Protein AF-A0AAV4XIZ6-F1 (afdb_monomer)

Foldseek 3Di:
DDDDDDDDDDDDDDDDDDDDDDDDDDDDDDDDDDDDDDDDDDDDDDDDDDDDPDPPPVVVVDDDDDPPPCPVVVVVLVVLVVVQVVCLVPPLPCNVVSLCVLLVQCPPPDVVSVLSSLVSLLVNCVSPVVCLLVCLVSLLVQCPDPDPSSVLSSLVSLLVNVLVLVVVQVPDPDQDPSNVVSVVSNVVSLVVLCVCCPPPDPSSVVSSVSSVVSVCLSPDDDDPPRDCVSDPDPPPVDDDDD

Mean predicted aligned error: 17.53 Å

InterPro domains:
  IPR011989 Armadillo-like helical [G3DSA:1.25.10.10] (71-239)
  IPR016024 Armadillo-type fold [SSF48371] (92-212)
  IPR021850 Symplekin/Pta1 [PTHR15245] (87-227)
  IPR032460 Symplekin/Pta1, N-terminal [PF11935] (148-226)

Secondary structure (DSSP, 8-state):
----------------------------------------------------S---GGGGG-----TTTSHHHHHHHHHHHHHHHHHHTT-HHHHHHHHHHHHGGGG-SSHHHHHHHHHHHHHHHHH-GGGHHHHHHHHHHHHT-S-HHHHHHHHHHHHHHHHHHHHHHHH-SS--HHHHHHHHHHHHHHHHHHHGGG-S-HHHHHHHHHHHHHHHHHTS---TT--GGGSTT--S------

Sequence (242 aa):
MSGRLSSWKDKDERYQPSTSRSRSSHEHHGTSHSTYQAKKKKKTKPAKEVIDCRRSTAAQFFVEEEMVHDTASADRVVRILKRGFFIQAKQPKLLDNFLDEVISFQHDKNSEVRTFVVNFIEEACMHDMKILPKVISNLKMLLDDKSIKVQKKVIQTTIKLYTHAIRWLSKASVVDEVMEATWGLMTHLKHSIFALIESDNEGIRAFVVKFMERVVVTQTYHDGYSQKRFIFGSDTSNIKHF

Organism: Caerostris extrusa (NCBI:txid172846)

Structure (mmCIF, N/CA/C/O backbone):
data_AF-A0AAV4XIZ6-F1
#
_entry.id   AF-A0AAV4XIZ6-F1
#
loop_
_atom_site.group_PDB
_atom_site.id
_atom_site.type_symbol
_atom_site.label_atom_id
_atom_site.label_alt_id
_atom_site.label_comp_id
_atom_site.label_asym_id
_atom_site.label_entity_id
_atom_site.label_seq_id
_atom_site.pdbx_PDB_ins_code
_atom_site.Cartn_x
_atom_site.Cartn_y
_atom_site.Cartn_z
_atom_site.occupancy
_atom_site.B_iso_or_equiv
_atom_site.auth_seq_id
_atom_site.auth_comp_id
_atom_site.auth_asym_id
_atom_site.auth_atom_id
_atom_site.pdbx_PDB_model_num
ATOM 1 N N . MET A 1 1 ? -49.039 -18.430 -31.211 1.00 41.38 1 MET A N 1
ATOM 2 C CA . MET A 1 1 ? -49.575 -19.042 -29.978 1.00 41.38 1 MET A CA 1
ATOM 3 C C . MET A 1 1 ? -49.665 -17.954 -28.925 1.00 41.38 1 MET A C 1
ATOM 5 O O . MET A 1 1 ? -48.690 -17.248 -28.709 1.00 41.38 1 MET A O 1
ATOM 9 N N . SER A 1 2 ? -50.875 -17.759 -28.407 1.00 36.47 2 SER A N 1
ATOM 10 C CA . SER A 1 2 ? -51.271 -16.755 -27.418 1.00 36.47 2 SER A CA 1
ATOM 11 C C . SER A 1 2 ? -50.608 -16.940 -26.056 1.00 36.47 2 SER A C 1
ATOM 13 O O . SER A 1 2 ? -50.376 -18.067 -25.632 1.00 36.47 2 SER A O 1
ATOM 15 N N . GLY A 1 3 ? -50.460 -15.830 -25.332 1.00 35.88 3 GLY A N 1
ATOM 16 C CA . GLY A 1 3 ? -50.248 -15.800 -23.885 1.00 35.88 3 GLY A CA 1
ATOM 17 C C . GLY A 1 3 ? -50.365 -14.372 -23.347 1.00 35.88 3 GLY A C 1
ATOM 18 O O . GLY A 1 3 ? -49.400 -13.622 -23.363 1.00 35.88 3 GLY A O 1
ATOM 19 N N . ARG A 1 4 ? -51.579 -13.993 -22.938 1.00 39.16 4 ARG A N 1
ATOM 20 C CA . ARG A 1 4 ? -52.011 -12.705 -22.355 1.00 39.16 4 ARG A CA 1
ATOM 21 C C . ARG A 1 4 ? -52.208 -12.905 -20.839 1.00 39.16 4 ARG A C 1
ATOM 23 O O . ARG A 1 4 ? -52.660 -13.988 -20.499 1.00 39.16 4 ARG A O 1
ATOM 30 N N . LEU A 1 5 ? -51.947 -11.895 -19.988 1.00 36.12 5 LEU A N 1
ATOM 31 C CA . LEU A 1 5 ? -52.683 -11.498 -18.747 1.00 36.12 5 LEU A CA 1
ATOM 32 C C . LEU A 1 5 ? -51.884 -10.375 -18.009 1.00 36.12 5 LEU A C 1
ATOM 34 O O . LEU A 1 5 ? -50.736 -10.599 -17.649 1.00 36.12 5 LEU A O 1
ATOM 38 N N . SER A 1 6 ? -52.302 -9.093 -18.041 1.00 36.19 6 SER A N 1
ATOM 39 C CA . SER A 1 6 ? -53.135 -8.319 -17.062 1.00 36.19 6 SER A CA 1
ATOM 40 C C . SER A 1 6 ? -52.439 -8.015 -15.712 1.00 36.19 6 SER A C 1
ATOM 42 O O . SER A 1 6 ? -52.097 -8.949 -15.004 1.00 36.19 6 SER A O 1
ATOM 44 N N . SER A 1 7 ? -52.086 -6.772 -15.339 1.00 32.41 7 SER A N 1
ATOM 45 C CA . SER A 1 7 ? -52.888 -5.567 -14.984 1.00 32.41 7 SER A CA 1
ATOM 46 C C . SER A 1 7 ? -53.649 -5.643 -13.648 1.00 32.41 7 SER A C 1
ATOM 48 O O . SER A 1 7 ? -54.662 -6.325 -13.595 1.00 32.41 7 SER A O 1
ATOM 50 N N . TRP A 1 8 ? -53.185 -4.866 -12.650 1.00 32.56 8 TRP A N 1
ATOM 51 C CA . TRP A 1 8 ? -53.889 -4.269 -11.485 1.00 32.56 8 TRP A CA 1
ATOM 52 C C . TRP A 1 8 ? -52.994 -3.086 -11.025 1.00 32.56 8 TRP A C 1
ATOM 54 O O . TRP A 1 8 ? -51.832 -3.330 -10.723 1.00 32.56 8 TRP A O 1
ATOM 64 N N . LYS A 1 9 ? -53.260 -1.787 -11.246 1.00 34.22 9 LYS A N 1
ATOM 65 C CA . LYS A 1 9 ? -54.264 -0.820 -10.740 1.00 34.22 9 LYS A CA 1
ATOM 66 C C . LYS A 1 9 ? -54.317 -0.593 -9.216 1.00 34.22 9 LYS A C 1
ATOM 68 O O . LYS A 1 9 ? -54.832 -1.432 -8.491 1.00 34.22 9 LYS A O 1
ATOM 73 N N . ASP A 1 10 ? -53.826 0.599 -8.848 1.00 36.31 10 ASP A N 1
ATOM 74 C CA . ASP A 1 10 ? -54.304 1.611 -7.887 1.00 36.31 10 ASP A CA 1
ATOM 75 C C . ASP A 1 10 ? -54.827 1.204 -6.504 1.00 36.31 10 ASP A C 1
ATOM 77 O O . ASP A 1 10 ? -55.802 0.462 -6.387 1.00 36.31 10 ASP A O 1
ATOM 81 N N . LYS A 1 11 ? -54.301 1.887 -5.472 1.00 36.97 11 LYS A N 1
ATOM 82 C CA . LYS A 1 11 ? -55.127 2.582 -4.468 1.00 36.97 11 LYS A CA 1
ATOM 83 C C . LYS A 1 11 ? -54.344 3.631 -3.665 1.00 36.97 11 LYS A C 1
ATOM 85 O O . LYS A 1 11 ? -53.307 3.344 -3.075 1.00 36.97 11 LYS A O 1
ATOM 90 N N . ASP A 1 12 ? -54.909 4.836 -3.683 1.00 34.19 12 ASP A N 1
ATOM 91 C CA . ASP A 1 12 ? -54.642 6.012 -2.855 1.00 34.19 12 ASP A CA 1
ATOM 92 C C . ASP A 1 12 ? -54.868 5.778 -1.352 1.00 34.19 12 ASP A C 1
ATOM 94 O O . ASP A 1 12 ? -55.797 5.063 -0.992 1.00 34.19 12 ASP A O 1
ATOM 98 N N . GLU A 1 13 ? -54.129 6.508 -0.505 1.00 37.53 13 GLU A N 1
ATOM 99 C CA . GLU A 1 13 ? -54.548 7.036 0.817 1.00 37.53 13 GLU A CA 1
ATOM 100 C C . GLU A 1 13 ? -53.410 7.947 1.339 1.00 37.53 13 GLU A C 1
ATOM 102 O O . GLU A 1 13 ? -52.355 7.481 1.747 1.00 37.53 13 GLU A O 1
ATOM 107 N N . ARG A 1 14 ? -53.388 9.261 1.076 1.00 31.95 14 ARG A N 1
ATOM 108 C CA . ARG A 1 14 ? -54.129 10.366 1.718 1.00 31.95 14 ARG A CA 1
ATOM 109 C C . ARG A 1 14 ? -54.060 10.355 3.259 1.00 31.95 14 ARG A C 1
ATOM 111 O O . ARG A 1 14 ? -54.911 9.771 3.914 1.00 31.95 14 ARG A O 1
ATOM 118 N N . TYR A 1 15 ? -53.107 11.103 3.832 1.00 30.38 15 TYR A N 1
ATOM 119 C CA . TYR A 1 15 ? -53.157 11.538 5.236 1.00 30.38 15 TYR A CA 1
ATOM 120 C C . TYR A 1 15 ? -52.691 12.999 5.397 1.00 30.38 15 TYR A C 1
ATOM 122 O O . TYR A 1 15 ? -51.507 13.311 5.316 1.00 30.38 15 TYR A O 1
ATOM 130 N N . GLN A 1 16 ? -53.660 13.890 5.613 1.00 42.19 16 GLN A N 1
ATOM 131 C CA . GLN A 1 16 ? -53.580 15.224 6.234 1.00 42.19 16 GLN A CA 1
ATOM 132 C C . GLN A 1 16 ? -54.943 15.423 6.918 1.00 42.19 16 GLN A C 1
ATOM 134 O O . GLN A 1 16 ? -55.963 15.112 6.295 1.00 42.19 16 GLN A O 1
ATOM 139 N N . PRO A 1 17 ? -54.991 15.856 8.190 1.00 42.06 17 PRO A N 1
ATOM 140 C CA . PRO A 1 17 ? -55.508 17.209 8.496 1.00 42.06 17 PRO A CA 1
ATOM 141 C C . PRO A 1 17 ? -54.731 17.889 9.660 1.00 42.06 17 PRO A C 1
ATOM 143 O O . PRO A 1 17 ? -54.341 17.226 10.612 1.00 42.06 17 PRO A O 1
ATOM 146 N N . SER A 1 18 ? -54.327 19.171 9.600 1.00 32.25 18 SER A N 1
ATOM 147 C CA . SER A 1 18 ? -55.097 20.429 9.788 1.00 32.25 18 SER A CA 1
ATOM 148 C C . SER A 1 18 ? -55.734 20.544 11.196 1.00 32.25 18 SER A C 1
ATOM 150 O O . SER A 1 18 ? -56.493 19.664 11.569 1.00 32.25 18 SER A O 1
ATOM 152 N N . THR A 1 19 ? -55.551 21.569 12.043 1.00 34.31 19 THR A N 1
ATOM 153 C CA . THR A 1 19 ? -55.864 22.996 11.827 1.00 34.31 19 THR A CA 1
ATOM 154 C C . THR A 1 19 ? -55.633 23.849 13.107 1.00 34.31 19 THR A C 1
ATOM 156 O O . THR A 1 19 ? -55.916 23.414 14.216 1.00 34.31 19 THR A O 1
ATOM 159 N N . SER A 1 20 ? -55.212 25.106 12.889 1.00 31.72 20 SER A N 1
ATOM 160 C CA . SER A 1 20 ? -55.730 26.400 13.418 1.00 31.72 20 SER A CA 1
ATOM 161 C C . SER A 1 20 ? -55.794 26.788 14.914 1.00 31.72 20 SER A C 1
ATOM 163 O O . SER A 1 20 ? -56.502 26.161 15.696 1.00 31.72 20 SER A O 1
ATOM 165 N N . ARG A 1 21 ? -55.260 27.991 15.220 1.00 31.05 21 ARG A N 1
ATOM 166 C CA . ARG A 1 21 ? -55.934 29.241 15.717 1.00 31.05 21 ARG A CA 1
ATOM 167 C C . ARG A 1 21 ? -54.856 30.165 16.331 1.00 31.05 21 ARG A C 1
ATOM 169 O O . ARG A 1 21 ? -54.145 29.716 17.212 1.00 31.05 21 ARG A O 1
ATOM 176 N N . SER A 1 22 ? -54.512 31.363 15.838 1.00 30.66 22 SER A N 1
ATOM 177 C CA . SER A 1 22 ? -55.237 32.627 15.555 1.00 30.66 22 SER A CA 1
ATOM 178 C C . SER A 1 22 ? -55.524 33.519 16.780 1.00 30.66 22 SER A C 1
ATOM 180 O O . SER A 1 22 ? -56.127 33.045 17.735 1.00 30.66 22 SER A O 1
ATOM 182 N N . ARG A 1 23 ? -55.254 34.833 16.591 1.00 31.55 23 ARG A N 1
ATOM 183 C CA . ARG A 1 23 ? -55.662 36.058 17.342 1.00 31.55 23 ARG A CA 1
ATOM 184 C C . ARG A 1 23 ? -54.802 36.468 18.549 1.00 31.55 23 ARG A C 1
ATOM 186 O O . ARG A 1 23 ? -54.360 35.609 19.287 1.00 31.55 23 ARG A O 1
ATOM 193 N N . SER A 1 24 ? -54.601 37.749 18.880 1.00 28.77 24 SER A N 1
ATOM 194 C CA . SER A 1 24 ? -54.903 39.065 18.276 1.00 28.77 24 SER A CA 1
ATOM 195 C C . SER A 1 24 ? -54.341 40.148 19.218 1.00 28.77 24 SER A C 1
ATOM 197 O O . SER A 1 24 ? -54.269 39.939 20.422 1.00 28.77 24 SER A O 1
ATOM 199 N N . SER A 1 25 ? -54.012 41.288 18.618 1.00 29.83 25 SER A N 1
ATOM 200 C CA . SER A 1 25 ? -53.637 42.633 19.077 1.00 29.83 25 SER A CA 1
ATOM 201 C C . SER A 1 25 ? -54.353 43.253 20.292 1.00 29.83 25 SER A C 1
ATOM 203 O O . SER A 1 25 ? -55.525 42.952 20.509 1.00 29.83 25 SER A O 1
ATOM 205 N N . HIS A 1 26 ? -53.663 44.201 20.959 1.00 30.98 26 HIS A N 1
ATOM 206 C CA . HIS A 1 26 ? -54.022 45.625 21.250 1.00 30.98 26 HIS A CA 1
ATOM 207 C C . HIS A 1 26 ? -53.316 46.122 22.541 1.00 30.98 26 HIS A C 1
ATOM 209 O O . HIS A 1 26 ? -53.341 45.416 23.541 1.00 30.98 26 HIS A O 1
ATOM 215 N N . GLU A 1 27 ? -52.435 47.143 22.467 1.00 29.92 27 GLU A N 1
ATOM 216 C CA . GLU A 1 27 ? -52.637 48.581 22.842 1.00 29.92 27 GLU A CA 1
ATOM 217 C C . GLU A 1 27 ? -52.736 48.819 24.376 1.00 29.92 27 GLU A C 1
ATOM 219 O O . GLU A 1 27 ? -53.230 47.961 25.084 1.00 29.92 27 GLU A O 1
ATOM 224 N N . HIS A 1 28 ? -52.299 49.899 25.043 1.00 31.12 28 HIS A N 1
ATOM 225 C CA . HIS A 1 28 ? -51.921 51.278 24.707 1.00 31.12 28 HIS A CA 1
ATOM 226 C C . HIS A 1 28 ? -51.150 51.918 25.908 1.00 31.12 28 HIS A C 1
ATOM 228 O O . HIS A 1 28 ? -51.368 51.537 27.051 1.00 31.12 28 HIS A O 1
ATOM 234 N N . HIS A 1 29 ? -50.299 52.912 25.605 1.00 28.55 29 HIS A N 1
ATOM 235 C CA . HIS A 1 29 ? -49.920 54.166 26.319 1.00 28.55 29 HIS A CA 1
ATOM 236 C C . HIS A 1 29 ? -49.764 54.310 27.859 1.00 28.55 29 HIS A C 1
ATOM 238 O O . HIS A 1 29 ? -50.646 53.950 28.626 1.00 28.55 29 HIS A O 1
ATOM 244 N N . GLY A 1 30 ? -48.741 55.095 28.275 1.00 27.70 30 GLY A N 1
ATOM 245 C CA . GLY A 1 30 ? -48.839 55.942 29.487 1.00 27.70 30 GLY A CA 1
ATOM 246 C C . GLY A 1 30 ? -47.564 56.282 30.292 1.00 27.70 30 GLY A C 1
ATOM 247 O O . GLY A 1 30 ? -47.406 55.794 31.397 1.00 27.70 30 GLY A O 1
ATOM 248 N N . THR A 1 31 ? -46.685 57.131 29.749 1.00 28.30 31 THR A N 1
ATOM 249 C CA . THR A 1 31 ? -46.056 58.334 30.369 1.00 28.30 31 THR A CA 1
ATOM 250 C C . THR A 1 31 ? -45.513 58.349 31.833 1.00 28.30 31 THR A C 1
ATOM 252 O O . THR A 1 31 ? -46.262 58.435 32.794 1.00 28.30 31 THR A O 1
ATOM 255 N N . SER A 1 32 ? -44.177 58.496 31.931 1.00 29.53 32 SER A N 1
ATOM 256 C CA . SER A 1 32 ? -43.372 59.483 32.708 1.00 29.53 32 SER A CA 1
ATOM 257 C C . SER A 1 32 ? -43.213 59.521 34.251 1.00 29.53 32 SER A C 1
ATOM 259 O O . SER A 1 32 ? -44.142 59.765 35.004 1.00 29.53 32 SER A O 1
ATOM 261 N N . HIS A 1 33 ? -41.914 59.547 34.619 1.00 28.52 33 HIS A N 1
ATOM 262 C CA . HIS A 1 33 ? -41.196 60.321 35.663 1.00 28.52 33 HIS A CA 1
ATOM 263 C C . HIS A 1 33 ? -41.480 60.122 37.172 1.00 28.52 33 HIS A C 1
ATOM 265 O O . HIS A 1 33 ? -42.451 60.638 37.703 1.00 28.52 33 HIS A O 1
ATOM 271 N N . SER A 1 34 ? -40.487 59.612 37.924 1.00 27.28 34 SER A N 1
ATOM 272 C CA . SER A 1 34 ? -39.532 60.436 38.710 1.00 27.28 34 SER A CA 1
ATOM 273 C C . SER A 1 34 ? -38.703 59.606 39.719 1.00 27.28 34 SER A C 1
ATOM 275 O O . SER A 1 34 ? -39.241 58.929 40.584 1.00 27.28 34 SER A O 1
ATOM 277 N N . THR A 1 35 ? -37.378 59.695 39.553 1.00 26.44 35 THR A N 1
ATOM 278 C CA . THR A 1 35 ? -36.273 59.834 40.534 1.00 26.44 35 THR A CA 1
ATOM 279 C C . THR A 1 35 ? -36.378 59.226 41.943 1.00 26.44 35 THR A C 1
ATOM 281 O O . THR A 1 35 ? -37.242 59.621 42.701 1.00 26.44 35 THR A O 1
ATOM 284 N N . TYR A 1 36 ? -35.390 58.402 42.337 1.00 27.59 36 TYR A N 1
ATOM 285 C CA . TYR A 1 36 ? -34.500 58.565 43.514 1.00 27.59 36 TYR A CA 1
ATOM 286 C C . TYR A 1 36 ? -33.357 57.521 43.471 1.00 27.59 36 TYR A C 1
ATOM 288 O O . TYR A 1 36 ? -33.385 56.558 42.711 1.00 27.59 36 TYR A O 1
ATOM 296 N N . GLN A 1 37 ? -32.279 57.808 44.197 1.00 29.34 37 GLN A N 1
ATOM 297 C CA . GLN A 1 37 ? -30.883 57.547 43.842 1.00 29.34 37 GLN A CA 1
ATOM 298 C C . GLN A 1 37 ? -30.225 56.259 44.392 1.00 29.34 37 GLN A C 1
ATOM 300 O O . GLN A 1 37 ? -30.542 55.784 45.474 1.00 29.34 37 GLN A O 1
ATOM 305 N N . ALA A 1 38 ? -29.152 55.872 43.681 1.00 30.00 38 ALA A N 1
ATOM 306 C CA . ALA A 1 38 ? -27.823 55.420 44.138 1.00 30.00 38 ALA A CA 1
ATOM 307 C C . ALA A 1 38 ? -27.642 54.096 44.918 1.00 30.00 38 ALA A C 1
ATOM 309 O O . ALA A 1 38 ? -28.013 53.965 46.079 1.00 30.00 38 ALA A O 1
ATOM 310 N N . LYS A 1 39 ? -26.811 53.200 44.347 1.00 28.77 39 LYS A N 1
ATOM 311 C CA . LYS A 1 39 ? -25.394 52.950 44.737 1.00 28.77 39 LYS A CA 1
ATOM 312 C C . LYS A 1 39 ? -24.896 51.594 44.177 1.00 28.77 39 LYS A C 1
ATOM 314 O O . LYS A 1 39 ? -25.391 50.560 44.602 1.00 28.77 39 LYS A O 1
ATOM 319 N N . LYS A 1 40 ? -23.826 51.584 43.358 1.00 30.30 40 LYS A N 1
ATOM 320 C CA . LYS A 1 40 ? -22.513 50.925 43.633 1.00 30.30 40 LYS A CA 1
ATOM 321 C C . LYS A 1 40 ? -21.689 50.572 42.375 1.00 30.30 40 LYS A C 1
ATOM 323 O O . LYS A 1 40 ? -22.078 49.756 41.556 1.00 30.30 40 LYS A O 1
ATOM 328 N N . LYS A 1 41 ? -20.448 51.074 42.439 1.00 33.47 41 LYS A N 1
ATOM 329 C CA . LYS A 1 41 ? -19.147 50.484 42.058 1.00 33.47 41 LYS A CA 1
ATOM 330 C C . LYS A 1 41 ? -18.660 50.547 40.595 1.00 33.47 41 LYS A C 1
ATOM 332 O O . LYS A 1 41 ? -19.215 49.984 39.663 1.00 33.47 41 LYS A O 1
ATOM 337 N N . LYS A 1 42 ? -17.519 51.244 40.503 1.00 30.27 42 LYS A N 1
ATOM 338 C CA . LYS A 1 42 ? -16.644 51.581 39.376 1.00 30.27 42 LYS A CA 1
ATOM 339 C C . LYS A 1 42 ? -16.129 50.342 38.624 1.00 30.27 42 LYS A C 1
ATOM 341 O O . LYS A 1 42 ? -15.624 49.419 39.256 1.00 30.27 42 LYS A O 1
ATOM 346 N N . LYS A 1 43 ? -16.164 50.391 37.287 1.00 32.59 43 LYS A N 1
ATOM 347 C CA . LYS A 1 43 ? -15.356 49.561 36.376 1.00 32.59 43 LYS A CA 1
ATOM 348 C C . LYS A 1 43 ? -14.227 50.418 35.801 1.00 32.59 43 LYS A C 1
ATOM 350 O O . LYS A 1 43 ? -14.493 51.395 35.106 1.00 32.59 43 LYS A O 1
ATOM 355 N N . THR A 1 44 ? -12.987 50.036 36.070 1.00 31.84 44 THR A N 1
ATOM 356 C CA . THR A 1 44 ? -11.777 50.535 35.402 1.00 31.84 44 THR A CA 1
A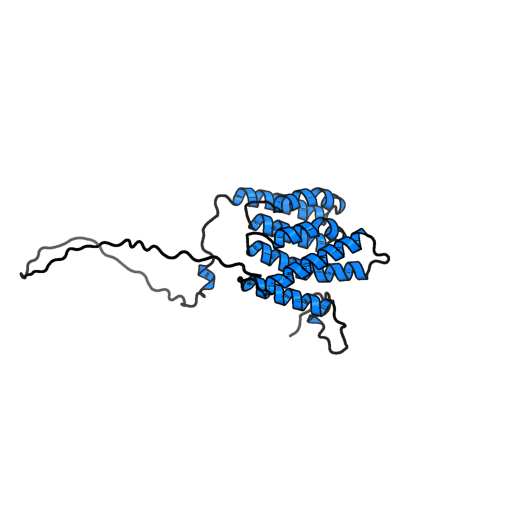TOM 357 C C . THR A 1 44 ? -11.353 49.513 34.343 1.00 31.84 44 THR A C 1
ATOM 359 O O . THR A 1 44 ? -11.308 48.318 34.625 1.00 31.84 44 THR A O 1
ATOM 362 N N . LYS A 1 45 ? -11.093 49.975 33.113 1.00 40.91 45 LYS A N 1
ATOM 363 C CA . LYS A 1 45 ? -10.531 49.180 32.002 1.00 40.91 45 LYS A CA 1
ATOM 364 C C . LYS A 1 45 ? -9.012 49.012 32.169 1.00 40.91 45 LYS A C 1
ATOM 366 O O . LYS A 1 45 ? -8.389 49.884 32.774 1.00 40.91 45 LYS A O 1
ATOM 371 N N . PRO A 1 46 ? -8.412 48.028 31.481 1.00 33.91 46 PRO A N 1
ATOM 372 C CA . PRO A 1 46 ? -7.210 48.325 30.710 1.00 33.91 46 PRO A CA 1
ATOM 373 C C . PRO A 1 46 ? -7.330 47.901 29.234 1.00 33.91 46 PRO A C 1
ATOM 375 O O . PRO A 1 46 ? -8.385 47.477 28.768 1.00 33.91 46 PRO A O 1
ATOM 378 N N . ALA A 1 47 ? -6.264 48.201 28.499 1.00 34.91 47 ALA A N 1
ATOM 379 C CA . ALA A 1 47 ? -6.198 48.600 27.101 1.00 34.91 47 ALA A CA 1
ATOM 380 C C . ALA A 1 47 ? -6.267 47.473 26.051 1.00 34.91 47 ALA A C 1
ATOM 382 O O . ALA A 1 47 ? -6.142 46.292 26.349 1.00 34.91 47 ALA A O 1
ATOM 383 N N . LYS A 1 48 ? -6.465 47.906 24.798 1.00 42.09 48 LYS A N 1
ATOM 384 C CA . LYS A 1 48 ? -6.455 47.109 23.566 1.00 42.09 48 LYS A CA 1
ATOM 385 C C . LYS A 1 48 ? -5.063 46.525 23.297 1.00 42.09 48 LYS A C 1
ATOM 387 O O . LYS A 1 48 ? -4.102 47.287 23.262 1.00 42.09 48 LYS A O 1
ATOM 392 N N . GLU A 1 49 ? -5.006 45.245 22.946 1.00 32.12 49 GLU A N 1
ATOM 393 C CA . GLU A 1 49 ? -3.961 44.695 22.082 1.00 32.12 49 GLU A CA 1
ATOM 394 C C . GLU A 1 49 ? -4.630 44.276 20.767 1.00 32.12 49 GLU A C 1
ATOM 396 O O . GLU A 1 49 ? -5.598 43.513 20.751 1.00 32.12 49 GLU A O 1
ATOM 401 N N . VAL A 1 50 ? -4.190 44.885 19.667 1.00 44.84 50 VAL A N 1
ATOM 402 C CA . VAL A 1 50 ? -4.625 44.557 18.309 1.00 44.84 50 VAL A CA 1
ATOM 403 C C . VAL A 1 50 ? -3.757 43.393 17.857 1.00 44.84 50 VAL A C 1
ATOM 405 O O . VAL A 1 50 ? -2.577 43.592 17.588 1.00 44.84 50 VAL A O 1
ATOM 408 N N . ILE A 1 51 ? -4.328 42.190 17.784 1.00 36.97 51 ILE A N 1
ATOM 409 C CA . ILE A 1 51 ? -3.697 41.057 17.104 1.00 36.97 51 ILE A CA 1
ATOM 410 C C . ILE A 1 51 ? -4.542 40.714 15.880 1.00 36.97 51 ILE A C 1
ATOM 412 O O . ILE A 1 51 ? -5.752 40.506 15.950 1.00 36.97 51 ILE A O 1
ATOM 416 N N . ASP A 1 52 ? -3.840 40.747 14.760 1.00 31.75 52 ASP A N 1
ATOM 417 C CA . ASP A 1 52 ? -4.272 40.694 13.376 1.00 31.75 52 ASP A CA 1
ATOM 418 C C . ASP A 1 52 ? -5.248 39.541 13.064 1.00 31.75 52 ASP A C 1
ATOM 420 O O . ASP A 1 52 ? -5.016 38.370 13.383 1.00 31.75 52 ASP A O 1
ATOM 424 N N . CYS A 1 53 ? -6.357 39.877 12.404 1.00 40.72 53 CYS A N 1
ATOM 425 C CA . CYS A 1 53 ? -7.357 38.929 11.928 1.00 40.72 53 CYS A CA 1
ATOM 426 C C . CYS A 1 53 ? -6.867 38.280 10.627 1.00 40.72 53 CYS A C 1
ATOM 428 O O . CYS A 1 53 ? -7.317 38.616 9.534 1.00 40.72 53 CYS A O 1
ATOM 430 N N . ARG A 1 54 ? -5.945 37.321 10.753 1.00 40.59 54 ARG A N 1
ATOM 431 C CA . ARG A 1 54 ? -5.641 36.314 9.720 1.00 40.59 54 ARG A CA 1
ATOM 432 C C . ARG A 1 54 ? -5.361 34.943 10.342 1.00 40.59 54 ARG A C 1
ATOM 434 O O . ARG A 1 54 ? -4.377 34.281 10.024 1.00 40.59 54 ARG A O 1
ATOM 441 N N . ARG A 1 55 ? -6.244 34.473 11.229 1.00 45.12 55 ARG A N 1
ATOM 442 C CA . ARG A 1 55 ? -6.312 33.037 11.546 1.00 45.12 55 ARG A CA 1
ATOM 443 C C . ARG A 1 55 ? -7.075 32.342 10.424 1.00 45.12 55 ARG A C 1
ATOM 445 O O . ARG A 1 55 ? -8.281 32.503 10.295 1.00 45.12 55 ARG A O 1
ATOM 452 N N . SER A 1 56 ? -6.341 31.614 9.587 1.00 43.59 56 SER A N 1
ATOM 453 C CA . SER A 1 56 ? -6.913 30.778 8.532 1.00 43.59 56 SER A CA 1
ATOM 454 C C . SER A 1 56 ? -7.832 29.710 9.135 1.00 43.59 56 SER A C 1
ATOM 456 O O . SER A 1 56 ? -7.495 29.090 10.144 1.00 43.59 56 SER A O 1
ATOM 458 N N . THR A 1 57 ? -8.954 29.463 8.464 1.00 48.03 57 THR A N 1
ATOM 459 C CA . THR A 1 57 ? -10.048 28.520 8.770 1.00 48.03 57 THR A CA 1
ATOM 460 C C . THR A 1 57 ? -9.603 27.090 9.140 1.00 48.03 57 THR A C 1
ATOM 462 O O . THR A 1 57 ? -10.365 26.332 9.728 1.00 48.03 57 THR A O 1
ATOM 465 N N . ALA A 1 58 ? -8.352 26.712 8.860 1.00 39.09 58 ALA A N 1
ATOM 466 C CA . ALA A 1 58 ? -7.773 25.410 9.195 1.00 39.09 58 ALA A CA 1
ATOM 467 C C . ALA A 1 58 ? -7.527 25.191 10.703 1.00 39.09 58 ALA A C 1
ATOM 469 O O . ALA A 1 58 ? -7.528 24.052 11.160 1.00 39.09 58 ALA A O 1
ATOM 470 N N . ALA A 1 59 ? -7.344 26.255 11.493 1.00 40.38 59 ALA A N 1
ATOM 471 C CA . ALA A 1 59 ? -7.096 26.127 12.935 1.00 40.38 59 ALA A CA 1
ATOM 472 C C . ALA A 1 59 ? -8.366 25.793 13.744 1.00 40.38 59 ALA A C 1
ATOM 474 O O . ALA A 1 59 ? -8.274 25.419 14.908 1.00 40.38 59 ALA A O 1
ATOM 475 N N . GLN A 1 60 ? -9.543 25.894 13.122 1.00 41.06 60 GLN A N 1
ATOM 476 C CA . GLN A 1 60 ? -10.834 25.555 13.728 1.00 41.06 60 GLN A CA 1
ATOM 477 C C . GLN A 1 60 ? -11.214 24.077 13.548 1.00 41.06 60 GLN A C 1
ATOM 479 O O . GLN A 1 60 ? -12.212 23.635 14.101 1.00 41.06 60 GLN A O 1
ATOM 484 N N . PHE A 1 61 ? -10.392 23.304 12.828 1.00 34.81 61 PHE A N 1
ATOM 485 C CA . PHE A 1 61 ? -10.532 21.850 12.685 1.00 34.81 61 PHE A CA 1
ATOM 486 C C . PHE A 1 61 ? -9.787 21.043 13.761 1.00 34.81 61 PHE A C 1
ATOM 488 O O . PHE A 1 61 ? -9.839 19.817 13.738 1.00 34.81 61 PHE A O 1
ATOM 495 N N . PHE A 1 62 ? -9.097 21.700 14.699 1.00 42.22 62 PHE A N 1
ATOM 496 C CA . PHE A 1 62 ? -8.285 21.031 15.721 1.00 42.22 62 PHE A CA 1
ATOM 497 C C . PHE A 1 62 ? -8.579 21.550 17.130 1.00 42.22 62 PHE A C 1
ATOM 499 O O . PHE A 1 62 ? -7.674 21.988 17.837 1.00 42.22 62 PHE A O 1
ATOM 506 N N . VAL A 1 63 ? -9.843 21.499 17.545 1.00 42.91 63 VAL A N 1
ATOM 507 C CA . VAL A 1 63 ? -10.209 21.705 18.950 1.00 42.91 63 VAL A CA 1
ATOM 508 C C . VAL A 1 63 ? -10.960 20.478 19.454 1.00 42.91 63 VAL A C 1
ATOM 510 O O . VAL A 1 63 ? -12.085 20.219 19.051 1.00 42.91 63 VAL A O 1
ATOM 513 N N . GLU A 1 64 ? -10.240 19.729 20.291 1.00 45.94 64 GLU A N 1
ATOM 514 C CA . GLU A 1 64 ? -10.707 19.119 21.541 1.00 45.94 64 GLU A CA 1
ATOM 515 C C . GLU A 1 64 ? -12.061 18.404 21.520 1.00 45.94 64 GLU A C 1
ATOM 517 O O . GLU A 1 64 ? -13.063 18.963 21.943 1.00 45.94 64 GLU A O 1
ATOM 522 N N . GLU A 1 65 ? -12.058 17.115 21.174 1.00 42.12 65 GLU A N 1
ATOM 523 C CA . GLU A 1 65 ? -13.042 16.153 21.689 1.00 42.12 65 GLU A CA 1
ATOM 524 C C . GLU A 1 65 ? -12.563 14.717 21.397 1.00 42.12 65 GLU A C 1
ATOM 526 O O . GLU A 1 65 ? -12.779 14.237 20.295 1.00 42.12 65 GLU A O 1
ATOM 531 N N . GLU A 1 66 ? -11.837 14.076 22.340 1.00 40.31 66 GLU A N 1
ATOM 532 C CA . GLU A 1 66 ? -11.773 12.592 22.547 1.00 40.31 66 GLU A CA 1
ATOM 533 C C . GLU A 1 66 ? -10.709 12.090 23.571 1.00 40.31 66 GLU A C 1
ATOM 535 O O . GLU A 1 66 ? -10.418 10.900 23.660 1.00 40.31 66 GLU A O 1
ATOM 540 N N . MET A 1 67 ? -10.109 12.932 24.423 1.00 41.97 67 MET A N 1
ATOM 541 C CA . MET A 1 67 ? -8.869 12.537 25.132 1.00 41.97 67 MET A CA 1
ATOM 542 C C . MET A 1 67 ? -8.975 11.617 26.372 1.00 41.97 67 MET A C 1
ATOM 544 O O . MET A 1 67 ? -7.962 11.416 27.038 1.00 41.97 67 MET A O 1
ATOM 548 N N . VAL A 1 68 ? -10.123 11.023 26.722 1.00 42.38 68 VAL A N 1
ATOM 549 C CA . VAL A 1 68 ? -10.229 10.291 28.014 1.00 42.38 68 VAL A CA 1
ATOM 550 C C . VAL A 1 68 ? -10.195 8.757 27.891 1.00 42.38 68 VAL A C 1
ATOM 552 O O . VAL A 1 68 ? -9.847 8.091 28.861 1.00 42.38 68 VAL A O 1
ATOM 555 N N . HIS A 1 69 ? -10.427 8.168 26.712 1.00 44.69 69 HIS A N 1
ATOM 556 C CA . HIS A 1 69 ? -10.325 6.704 26.520 1.00 44.69 69 HIS A CA 1
ATOM 557 C C . HIS A 1 69 ? -9.104 6.264 25.679 1.00 44.69 69 HIS A C 1
ATOM 559 O O . HIS A 1 69 ? -8.782 5.074 25.602 1.00 44.69 69 HIS A O 1
ATOM 565 N N . ASP A 1 70 ? -8.394 7.231 25.093 1.00 48.38 70 ASP A N 1
ATOM 566 C CA . ASP A 1 70 ? -7.273 7.024 24.171 1.00 48.38 70 ASP A CA 1
ATOM 567 C C . ASP A 1 70 ? -5.927 6.786 24.851 1.00 48.38 70 ASP A C 1
ATOM 569 O O . ASP A 1 70 ? -5.043 6.161 24.267 1.00 48.38 70 ASP A O 1
ATOM 573 N N . THR A 1 71 ? -5.768 7.216 26.100 1.00 48.31 71 THR A N 1
ATOM 574 C CA . THR A 1 71 ? -4.482 7.149 26.806 1.00 48.31 71 THR A CA 1
ATOM 575 C C . THR A 1 71 ? -4.020 5.710 27.029 1.00 48.31 71 THR A C 1
ATOM 577 O O . THR A 1 71 ? -2.860 5.407 26.791 1.00 48.31 71 THR A O 1
ATOM 580 N N . ALA A 1 72 ? -4.917 4.774 27.355 1.00 55.44 72 ALA A N 1
ATOM 581 C CA . ALA A 1 72 ? -4.548 3.376 27.601 1.00 55.44 72 ALA A CA 1
ATOM 582 C C . ALA A 1 72 ? -4.135 2.608 26.326 1.00 55.44 72 ALA A C 1
ATOM 584 O O . ALA A 1 72 ? -3.236 1.760 26.371 1.00 55.44 72 ALA A O 1
ATOM 585 N N . SER A 1 73 ? -4.775 2.900 25.185 1.00 58.56 73 SER A N 1
ATOM 586 C CA . SER A 1 73 ? -4.417 2.299 23.893 1.00 58.56 73 SER A CA 1
ATOM 587 C C . SER A 1 73 ? -3.159 2.950 23.320 1.00 58.56 73 SER A C 1
ATOM 589 O O . SER A 1 73 ? -2.227 2.250 22.922 1.00 58.56 73 SER A O 1
ATOM 591 N N . ALA A 1 74 ? -3.060 4.279 23.415 1.00 54.69 74 ALA A N 1
ATOM 592 C CA . ALA A 1 74 ? -1.855 5.025 23.083 1.00 54.69 74 ALA A CA 1
ATOM 593 C C . ALA A 1 74 ? -0.657 4.578 23.935 1.00 54.69 74 ALA A C 1
ATOM 595 O O . ALA A 1 74 ? 0.412 4.357 23.386 1.00 54.69 74 ALA A O 1
ATOM 596 N N . ASP A 1 75 ? -0.819 4.326 25.236 1.00 58.59 75 ASP A N 1
ATOM 597 C CA . ASP A 1 75 ? 0.251 3.839 26.119 1.00 58.59 75 ASP A CA 1
ATOM 598 C C . ASP A 1 75 ? 0.686 2.407 25.791 1.00 58.59 75 ASP A C 1
ATOM 600 O O . ASP A 1 75 ? 1.858 2.038 25.941 1.00 58.59 75 ASP A O 1
ATOM 604 N N . ARG A 1 76 ? -0.240 1.557 25.331 1.00 61.38 76 ARG A N 1
ATOM 605 C CA . ARG A 1 76 ? 0.098 0.225 24.814 1.00 61.38 76 ARG A CA 1
ATOM 606 C C . ARG A 1 76 ? 0.866 0.340 23.497 1.00 61.38 76 ARG A C 1
ATOM 608 O O . ARG A 1 76 ? 1.909 -0.297 23.362 1.00 61.38 76 ARG A O 1
ATOM 615 N N . VAL A 1 77 ? 0.422 1.210 22.592 1.00 60.50 77 VAL A N 1
ATOM 616 C CA . VAL A 1 77 ? 1.102 1.528 21.328 1.00 60.50 77 VAL A CA 1
ATOM 617 C C . VAL A 1 77 ? 2.481 2.142 21.572 1.00 60.50 77 VAL A C 1
ATOM 619 O O . VAL A 1 77 ? 3.440 1.709 20.952 1.00 60.50 77 VAL A O 1
ATOM 622 N N . VAL A 1 78 ? 2.640 3.060 22.528 1.00 60.62 78 VAL A N 1
ATOM 623 C CA . VAL A 1 78 ? 3.921 3.681 22.911 1.00 60.62 78 VAL A CA 1
ATOM 624 C C . VAL A 1 78 ? 4.880 2.655 23.515 1.00 60.62 78 VAL A C 1
ATOM 626 O O . VAL A 1 78 ? 6.079 2.688 23.231 1.00 60.62 78 VAL A O 1
ATOM 629 N N . ARG A 1 79 ? 4.384 1.707 24.320 1.00 61.50 79 ARG A N 1
ATOM 630 C CA . ARG A 1 79 ? 5.204 0.593 24.825 1.00 61.50 79 ARG A CA 1
ATOM 631 C C . ARG A 1 79 ? 5.654 -0.340 23.705 1.00 61.50 79 ARG A C 1
ATOM 633 O O . ARG A 1 79 ? 6.822 -0.722 23.679 1.00 61.50 79 ARG A O 1
ATOM 640 N N . ILE A 1 80 ? 4.763 -0.668 22.771 1.00 62.12 80 ILE A N 1
ATOM 641 C CA . ILE A 1 80 ? 5.090 -1.495 21.604 1.00 62.12 80 ILE A CA 1
ATOM 642 C C . ILE A 1 80 ? 6.053 -0.755 20.671 1.00 62.12 80 ILE A C 1
ATOM 644 O O . ILE A 1 80 ? 7.029 -1.348 20.242 1.00 62.12 80 ILE A O 1
ATOM 648 N N . LEU A 1 81 ? 5.866 0.546 20.441 1.00 59.12 81 LEU A N 1
ATOM 649 C CA . LEU A 1 81 ? 6.768 1.430 19.695 1.00 59.12 81 LEU A CA 1
ATOM 650 C C . LEU A 1 81 ? 8.173 1.445 20.291 1.00 59.12 81 LEU A C 1
ATOM 652 O O . LEU A 1 81 ? 9.149 1.203 19.585 1.00 59.12 81 LEU A O 1
ATOM 656 N N . LYS A 1 82 ? 8.283 1.681 21.605 1.00 58.41 82 LYS A N 1
ATOM 657 C CA . LYS A 1 82 ? 9.566 1.641 22.320 1.00 58.41 82 LYS A CA 1
ATOM 658 C C . LYS A 1 82 ? 10.232 0.272 22.203 1.00 58.41 82 LYS A C 1
ATOM 660 O O . LYS A 1 82 ? 11.451 0.208 22.099 1.00 58.41 82 LYS A O 1
ATOM 665 N N . ARG A 1 83 ? 9.453 -0.813 22.190 1.00 57.00 83 ARG A N 1
ATOM 666 C CA . ARG A 1 83 ? 9.965 -2.179 22.041 1.00 57.00 83 ARG A CA 1
ATOM 667 C C . ARG A 1 83 ? 10.395 -2.475 20.599 1.00 57.00 83 ARG A C 1
ATOM 669 O O . ARG A 1 83 ? 11.525 -2.897 20.394 1.00 57.00 83 ARG A O 1
ATOM 676 N N . GLY A 1 84 ? 9.544 -2.199 19.614 1.00 55.31 84 GLY A N 1
ATOM 677 C CA . GLY A 1 84 ? 9.776 -2.443 18.190 1.00 55.31 84 GLY A CA 1
ATOM 678 C C . GLY A 1 84 ? 10.942 -1.630 17.636 1.00 55.31 84 GLY A C 1
ATOM 679 O O . GLY A 1 84 ? 11.842 -2.204 17.031 1.00 55.31 84 GLY A O 1
ATOM 680 N N . PHE A 1 85 ? 11.006 -0.331 17.944 1.00 54.69 85 PHE A N 1
ATOM 681 C CA . PHE A 1 85 ? 12.123 0.532 17.545 1.00 54.69 85 PHE A CA 1
ATOM 682 C C . PHE A 1 85 ? 13.459 0.064 18.145 1.00 54.69 85 PHE A C 1
ATOM 684 O O . PHE A 1 85 ? 14.476 -0.012 17.458 1.00 54.69 85 PHE A O 1
ATOM 691 N N . PHE A 1 86 ? 13.465 -0.316 19.427 1.00 48.25 86 PHE A N 1
ATOM 692 C CA . PHE A 1 86 ? 14.672 -0.806 20.102 1.00 48.25 86 PHE A CA 1
ATOM 693 C C . PHE A 1 86 ? 15.142 -2.166 19.568 1.00 48.25 86 PHE A C 1
ATOM 695 O O . PHE A 1 86 ? 16.338 -2.451 19.551 1.00 48.25 86 PHE A O 1
ATOM 702 N N . ILE A 1 87 ? 14.208 -3.001 19.115 1.00 49.59 87 ILE A N 1
ATOM 703 C CA . ILE A 1 87 ? 14.478 -4.322 18.548 1.00 49.59 87 ILE A CA 1
ATOM 704 C C . ILE A 1 87 ? 14.976 -4.222 17.109 1.00 49.59 87 ILE A C 1
ATOM 706 O O . ILE A 1 87 ? 15.976 -4.857 16.782 1.00 49.59 87 ILE A O 1
ATOM 710 N N . GLN A 1 88 ? 14.356 -3.377 16.284 1.00 51.47 88 GLN A N 1
ATOM 711 C CA . GLN A 1 88 ? 14.797 -3.101 14.916 1.00 51.47 88 GLN A CA 1
ATOM 712 C C . GLN A 1 88 ? 16.236 -2.557 14.890 1.00 51.47 88 GLN A C 1
ATOM 714 O O . GLN A 1 88 ? 17.018 -2.923 14.020 1.00 51.47 88 GLN A O 1
ATOM 719 N N . ALA A 1 89 ? 16.627 -1.769 15.900 1.00 53.97 89 ALA A N 1
ATOM 720 C CA . ALA A 1 89 ? 17.982 -1.235 16.034 1.00 53.97 89 ALA A CA 1
ATOM 721 C C . ALA A 1 89 ? 19.032 -2.230 16.578 1.00 53.97 89 ALA A C 1
ATOM 723 O O . ALA A 1 89 ? 20.226 -1.968 16.444 1.00 53.97 89 ALA A O 1
ATOM 724 N N . LYS A 1 90 ? 18.638 -3.339 17.227 1.00 51.84 90 LYS A N 1
ATOM 725 C CA . LYS A 1 90 ? 19.585 -4.226 17.943 1.00 51.84 90 LYS A CA 1
ATOM 726 C C . LYS A 1 90 ? 19.547 -5.702 17.545 1.00 51.84 90 LYS A C 1
ATOM 728 O O . LYS A 1 90 ? 20.552 -6.383 17.728 1.00 51.84 90 LYS A O 1
ATOM 733 N N . GLN A 1 91 ? 18.417 -6.226 17.067 1.00 56.09 91 GLN A N 1
ATOM 734 C CA . GLN A 1 91 ? 18.180 -7.664 16.872 1.00 56.09 91 GLN A CA 1
ATOM 735 C C . GLN A 1 91 ? 17.140 -7.908 15.748 1.00 56.09 91 GLN A C 1
ATOM 737 O O . GLN A 1 91 ? 15.966 -8.141 16.046 1.00 56.09 91 GLN A O 1
ATOM 742 N N . PRO A 1 92 ? 17.539 -7.947 14.461 1.00 60.41 92 PRO A N 1
ATOM 743 C CA . PRO A 1 92 ? 16.623 -8.201 13.337 1.00 60.41 92 PRO A CA 1
ATOM 744 C C . PRO A 1 92 ? 15.816 -9.503 13.474 1.00 60.41 92 PRO A C 1
ATOM 746 O O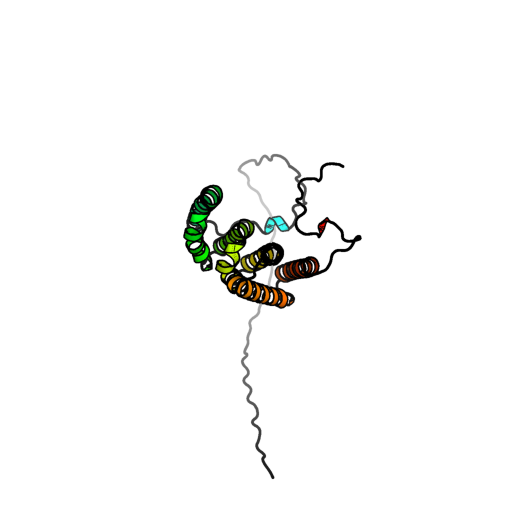 . PRO A 1 92 ? 14.664 -9.573 13.067 1.00 60.41 92 PRO A O 1
ATOM 749 N N . LYS A 1 93 ? 16.387 -10.522 14.134 1.00 60.91 93 LYS A N 1
ATOM 750 C CA . LYS A 1 93 ? 15.739 -11.822 14.388 1.00 60.91 93 LYS A CA 1
ATOM 751 C C . LYS A 1 93 ? 14.540 -11.754 15.337 1.00 60.91 93 LYS A C 1
ATOM 753 O O . LYS A 1 93 ? 13.724 -12.665 15.337 1.00 60.91 93 LYS A O 1
ATOM 758 N N . LEU A 1 94 ? 14.437 -10.713 16.165 1.00 62.62 94 LEU A N 1
ATOM 759 C CA . LEU A 1 94 ? 13.284 -10.536 17.047 1.00 62.62 94 LEU A CA 1
ATOM 760 C C . LEU A 1 94 ? 12.111 -9.871 16.321 1.00 62.62 94 LEU A C 1
ATOM 762 O O . LEU A 1 94 ? 10.989 -9.999 16.796 1.00 62.62 94 LEU A O 1
ATOM 766 N N . LEU A 1 95 ? 12.346 -9.187 15.195 1.00 67.06 95 LEU A N 1
ATOM 767 C CA . LEU A 1 95 ? 11.294 -8.483 14.462 1.00 67.06 95 LEU A CA 1
ATOM 768 C C . LEU A 1 95 ? 10.177 -9.438 14.042 1.00 67.06 95 LEU A C 1
ATOM 770 O O . LEU A 1 95 ? 9.020 -9.116 14.263 1.00 67.06 95 LEU A O 1
ATOM 774 N N . ASP A 1 96 ? 10.522 -10.632 13.559 1.00 71.12 96 ASP A N 1
ATOM 775 C CA . ASP A 1 96 ? 9.550 -11.667 13.197 1.00 71.12 96 ASP A CA 1
ATOM 776 C C . ASP A 1 96 ? 8.635 -12.066 14.367 1.00 71.12 96 ASP A C 1
ATOM 778 O O . ASP A 1 96 ? 7.434 -12.209 14.172 1.00 71.12 96 ASP A O 1
ATOM 782 N N . ASN A 1 97 ? 9.165 -12.155 15.594 1.00 71.44 97 ASN A N 1
ATOM 783 C CA . ASN A 1 97 ? 8.369 -12.495 16.781 1.00 71.44 97 ASN A CA 1
ATOM 784 C C . ASN A 1 97 ? 7.431 -11.354 17.216 1.00 71.44 97 ASN A C 1
ATOM 786 O O . ASN A 1 97 ? 6.387 -11.609 17.806 1.00 71.44 97 ASN A O 1
ATOM 790 N N . PHE A 1 98 ? 7.798 -10.095 16.950 1.00 78.31 98 PHE A N 1
ATOM 791 C CA . PHE A 1 98 ? 6.981 -8.924 17.301 1.00 78.31 98 PHE A CA 1
ATOM 792 C C . PHE A 1 98 ? 6.048 -8.472 16.185 1.00 78.31 98 PHE A C 1
ATOM 794 O O . PHE A 1 98 ? 5.092 -7.743 16.450 1.00 78.31 98 PHE A O 1
ATOM 801 N N . LEU A 1 99 ? 6.323 -8.888 14.951 1.00 83.94 99 LEU A N 1
ATOM 802 C CA . LEU A 1 99 ? 5.563 -8.516 13.770 1.00 83.94 99 LEU A CA 1
ATOM 803 C C . LEU A 1 99 ? 4.096 -8.925 13.927 1.00 83.94 99 LEU A C 1
ATOM 805 O O . LEU A 1 99 ? 3.220 -8.072 13.807 1.00 83.94 99 LEU A O 1
ATOM 809 N N . ASP A 1 100 ? 3.838 -10.180 14.293 1.00 86.38 100 ASP A N 1
ATOM 810 C CA . ASP A 1 100 ? 2.478 -10.703 14.466 1.00 86.38 100 ASP A CA 1
ATOM 811 C C . ASP A 1 100 ? 1.742 -10.026 15.632 1.00 86.38 100 ASP A C 1
ATOM 813 O O . ASP A 1 100 ? 0.567 -9.669 15.510 1.00 86.38 100 ASP A O 1
ATOM 817 N N . GLU A 1 101 ? 2.441 -9.766 16.747 1.00 85.62 101 GLU A N 1
ATOM 818 C CA . GLU A 1 101 ? 1.875 -9.0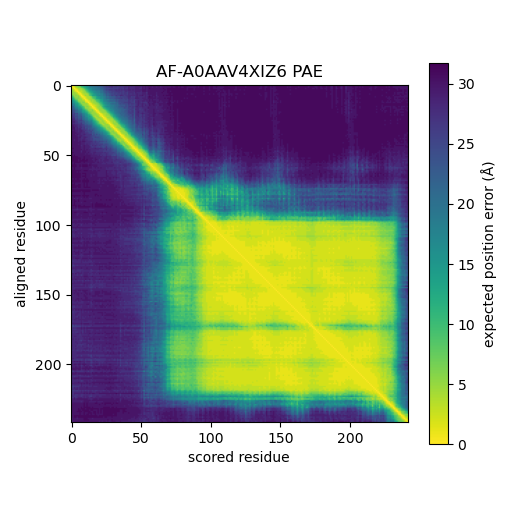35 17.886 1.00 85.62 101 GLU A CA 1
ATOM 819 C C . GLU A 1 101 ? 1.417 -7.633 17.467 1.00 85.62 101 GLU A C 1
ATOM 821 O O . GLU A 1 101 ? 0.306 -7.224 17.807 1.00 85.62 101 GLU A O 1
ATOM 826 N N . VAL A 1 102 ? 2.239 -6.895 16.712 1.00 86.00 102 VAL A N 1
ATOM 827 C CA . VAL A 1 102 ? 1.902 -5.533 16.271 1.00 86.00 102 VAL A CA 1
ATOM 828 C C . VAL A 1 102 ? 0.801 -5.554 15.209 1.00 86.00 102 VAL A C 1
ATOM 830 O O . VAL A 1 102 ? -0.130 -4.753 15.275 1.00 86.00 102 VAL A O 1
ATOM 833 N N . ILE A 1 103 ? 0.860 -6.483 14.254 1.00 90.56 103 ILE A N 1
ATOM 834 C CA . ILE A 1 103 ? -0.153 -6.619 13.200 1.00 90.56 103 ILE A CA 1
ATOM 835 C C . ILE A 1 103 ? -1.515 -6.981 13.783 1.00 90.56 103 ILE A C 1
ATOM 837 O O . ILE A 1 103 ? -2.526 -6.511 13.269 1.00 90.56 103 ILE A O 1
ATOM 841 N N . SER A 1 104 ? -1.575 -7.733 14.887 1.00 90.44 104 SER A N 1
ATOM 842 C CA . SER A 1 104 ? -2.847 -8.094 15.52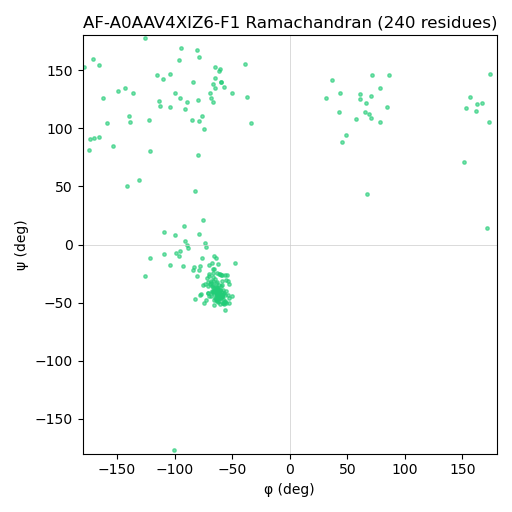9 1.00 90.44 104 SER A CA 1
ATOM 843 C C . SER A 1 104 ? -3.727 -6.879 15.880 1.00 90.44 104 SER A C 1
ATOM 845 O O . SER A 1 104 ? -4.958 -6.978 15.863 1.00 90.44 104 SER A O 1
ATOM 847 N N . PHE A 1 105 ? -3.117 -5.705 16.094 1.00 90.44 105 PHE A N 1
ATOM 848 C CA . PHE A 1 105 ? -3.810 -4.439 16.354 1.00 90.44 105 PHE A CA 1
ATOM 849 C C . PHE A 1 105 ? -4.497 -3.828 15.123 1.00 90.44 105 PHE A C 1
ATOM 851 O O . PHE A 1 105 ? -5.178 -2.810 15.242 1.00 90.44 105 PHE A O 1
ATOM 858 N N . GLN A 1 106 ? -4.392 -4.439 13.941 1.00 94.12 106 GLN A N 1
ATOM 859 C CA . GLN A 1 106 ? -5.107 -3.989 12.744 1.00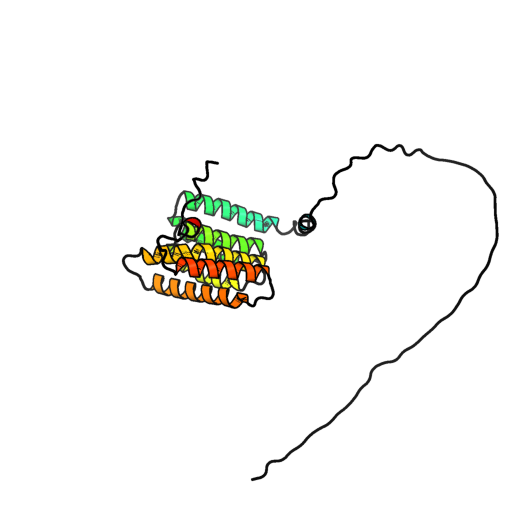 94.12 106 GLN A CA 1
ATOM 860 C C . GLN A 1 106 ? -6.634 -4.046 12.879 1.00 94.12 106 GLN A C 1
ATOM 862 O O . GLN A 1 106 ? -7.335 -3.405 12.108 1.00 94.12 106 GLN A O 1
ATOM 867 N N . HIS A 1 107 ? -7.155 -4.786 13.860 1.00 93.88 107 HIS A N 1
ATOM 868 C CA . HIS A 1 107 ? -8.587 -4.863 14.163 1.00 93.88 107 HIS A CA 1
ATOM 869 C C . HIS A 1 107 ? -8.998 -3.976 15.352 1.00 93.88 107 HIS A C 1
ATOM 871 O O . HIS A 1 107 ? -10.126 -4.082 15.836 1.00 93.88 107 HIS A O 1
ATOM 877 N N . ASP A 1 108 ? -8.099 -3.125 15.861 1.00 93.62 108 ASP A N 1
ATOM 878 C CA . ASP A 1 108 ? -8.397 -2.261 17.004 1.00 93.62 108 ASP A CA 1
ATOM 879 C C . ASP A 1 108 ? -9.546 -1.292 16.684 1.00 93.62 108 ASP A C 1
ATOM 881 O O . ASP A 1 108 ? -9.741 -0.876 15.540 1.00 93.62 108 ASP A O 1
ATOM 885 N N . LYS A 1 109 ? -10.330 -0.910 17.696 1.00 92.25 109 LYS A N 1
ATOM 886 C CA . LYS A 1 109 ? -11.461 0.010 17.518 1.00 92.25 109 LYS A CA 1
ATOM 887 C C . LYS A 1 109 ? -10.988 1.417 17.151 1.00 92.25 109 LYS A C 1
ATOM 889 O O . LYS A 1 109 ? -11.637 2.065 16.323 1.00 92.25 109 LYS A O 1
ATOM 894 N N . ASN A 1 110 ? -9.860 1.857 17.705 1.00 90.06 110 ASN A N 1
ATOM 895 C CA . ASN A 1 110 ? -9.302 3.181 17.475 1.00 90.06 110 ASN A CA 1
ATOM 896 C C . ASN A 1 110 ? -8.553 3.231 16.125 1.00 90.06 110 ASN A C 1
ATOM 898 O O . ASN A 1 110 ? -7.641 2.447 15.855 1.00 90.06 110 ASN A O 1
ATOM 902 N N . SER A 1 111 ? -8.936 4.172 15.254 1.00 93.44 111 SER A N 1
ATOM 903 C CA . SER A 1 111 ? -8.289 4.360 13.950 1.00 93.44 111 SER A CA 1
ATOM 904 C C . SER A 1 111 ? -6.845 4.849 14.029 1.00 93.44 111 SER A C 1
ATOM 906 O O . SER A 1 111 ? -6.085 4.583 13.101 1.00 93.44 111 SER A O 1
ATOM 908 N N . GLU A 1 112 ? -6.437 5.526 15.100 1.00 90.25 112 GLU A N 1
ATOM 909 C CA . GLU A 1 112 ? -5.041 5.910 15.344 1.00 90.25 112 GLU A CA 1
ATOM 910 C C . GLU A 1 112 ? -4.153 4.683 15.521 1.00 90.25 112 GLU A C 1
ATOM 912 O O . GLU A 1 112 ? -3.074 4.612 14.938 1.00 90.25 112 GLU A O 1
ATOM 917 N N . VAL A 1 113 ? -4.639 3.676 16.250 1.00 88.94 113 VAL A N 1
ATOM 918 C CA . VAL A 1 113 ? -3.928 2.407 16.452 1.00 88.94 113 VAL A CA 1
ATOM 919 C C . VAL A 1 113 ? -3.785 1.670 15.124 1.00 88.94 113 VAL A C 1
ATOM 921 O O . VAL A 1 113 ? -2.691 1.242 14.768 1.00 88.94 113 VAL A O 1
ATOM 924 N N . ARG A 1 114 ? -4.859 1.587 14.331 1.00 95.56 114 ARG A N 1
ATOM 925 C CA . ARG A 1 114 ? -4.797 0.959 13.001 1.00 95.56 114 ARG A CA 1
ATOM 926 C C . ARG A 1 114 ? -3.885 1.729 12.041 1.00 95.56 114 ARG A C 1
ATOM 928 O O . ARG A 1 114 ? -3.084 1.125 11.336 1.00 95.56 114 ARG A O 1
ATOM 935 N N . THR A 1 115 ? -3.928 3.063 12.067 1.00 93.62 115 THR A N 1
ATOM 936 C CA . THR A 1 115 ? -3.000 3.929 11.311 1.00 93.62 115 THR A CA 1
ATOM 937 C C . THR A 1 115 ? -1.551 3.681 11.739 1.00 93.62 115 THR A C 1
ATOM 939 O O . THR A 1 115 ? -0.652 3.635 10.899 1.00 93.62 115 THR A O 1
ATOM 942 N N . PHE A 1 116 ? -1.315 3.482 13.037 1.00 89.81 116 PHE A N 1
ATOM 943 C CA . PHE A 1 116 ? -0.012 3.111 13.570 1.00 89.81 116 PHE A CA 1
ATOM 944 C C . PHE A 1 116 ? 0.469 1.760 13.023 1.00 89.81 116 PHE A C 1
ATOM 946 O O . PHE A 1 116 ? 1.617 1.677 12.593 1.00 89.81 116 PHE A O 1
ATOM 953 N N . VAL A 1 117 ? -0.390 0.739 12.952 1.00 93.69 117 VAL A N 1
ATOM 954 C CA . VAL A 1 117 ? -0.029 -0.555 12.343 1.00 93.69 117 VAL A CA 1
ATOM 955 C C . VAL A 1 117 ? 0.429 -0.375 10.894 1.00 93.69 117 VAL A C 1
ATOM 957 O O . VAL A 1 117 ? 1.450 -0.935 10.504 1.00 93.69 117 VAL A O 1
ATOM 960 N N . VAL A 1 118 ? -0.251 0.470 10.110 1.00 96.50 118 VAL A N 1
ATOM 961 C CA . VAL A 1 118 ? 0.168 0.771 8.729 1.00 96.50 118 VAL A CA 1
ATOM 962 C C . VAL A 1 118 ? 1.548 1.443 8.689 1.00 96.50 118 VAL A C 1
ATOM 964 O O . VAL A 1 118 ? 2.389 1.061 7.877 1.00 96.50 118 VAL A O 1
ATOM 967 N N . ASN A 1 119 ? 1.817 2.404 9.583 1.00 91.50 119 ASN A N 1
ATOM 968 C CA . ASN A 1 119 ? 3.146 3.020 9.706 1.00 91.50 119 ASN A CA 1
ATOM 969 C C . ASN A 1 119 ? 4.221 1.995 10.093 1.00 91.50 119 ASN A C 1
ATOM 971 O O . ASN A 1 119 ? 5.319 2.022 9.551 1.00 91.50 119 ASN A O 1
ATOM 975 N N . PHE A 1 120 ? 3.917 1.084 11.015 1.00 89.19 120 PHE A N 1
ATOM 976 C CA . PHE A 1 120 ? 4.850 0.040 11.420 1.00 89.19 120 PHE A CA 1
ATOM 977 C C . PHE A 1 120 ? 5.182 -0.908 10.260 1.00 89.19 120 PHE A C 1
ATOM 979 O O . PHE A 1 120 ? 6.352 -1.210 10.037 1.00 89.19 120 PHE A O 1
ATOM 986 N N . ILE A 1 121 ? 4.172 -1.323 9.485 1.00 94.00 121 ILE A N 1
ATOM 987 C CA . ILE A 1 121 ? 4.364 -2.132 8.273 1.00 94.00 121 ILE A CA 1
ATOM 988 C C . ILE A 1 121 ? 5.264 -1.402 7.270 1.00 94.00 121 ILE A C 1
ATOM 990 O O . ILE A 1 121 ? 6.165 -2.019 6.699 1.00 94.00 121 ILE A O 1
ATOM 994 N N . GLU A 1 122 ? 5.036 -0.101 7.066 1.00 93.50 122 GLU A N 1
ATOM 995 C CA . GLU A 1 122 ? 5.867 0.739 6.203 1.00 93.50 122 GLU A CA 1
ATOM 996 C C . GLU A 1 122 ? 7.336 0.691 6.634 1.00 93.50 122 GLU A C 1
ATOM 998 O O . GLU A 1 122 ? 8.185 0.291 5.843 1.00 93.50 122 GLU A O 1
ATOM 1003 N N . GLU A 1 123 ? 7.630 1.031 7.890 1.00 87.31 123 GLU A N 1
ATOM 1004 C CA . GLU A 1 123 ? 9.001 1.070 8.413 1.00 87.31 123 GLU A CA 1
ATOM 1005 C C . GLU A 1 123 ? 9.679 -0.308 8.390 1.00 87.31 123 GLU A C 1
ATOM 1007 O O . GLU A 1 123 ? 10.856 -0.417 8.040 1.00 87.31 123 GLU A O 1
ATOM 1012 N N . ALA A 1 124 ? 8.945 -1.378 8.710 1.00 87.50 124 ALA A N 1
ATOM 1013 C CA . ALA A 1 124 ? 9.468 -2.741 8.665 1.00 87.50 124 ALA A CA 1
ATOM 1014 C C . ALA A 1 124 ? 9.862 -3.143 7.235 1.00 87.50 124 ALA A C 1
ATOM 1016 O O . ALA A 1 124 ? 10.986 -3.589 7.008 1.00 87.50 124 ALA A O 1
ATOM 1017 N N . CYS A 1 125 ? 8.980 -2.921 6.255 1.00 93.06 125 CYS A N 1
ATOM 1018 C CA . CYS A 1 125 ? 9.253 -3.267 4.858 1.00 93.06 125 CYS A CA 1
ATOM 1019 C C . CYS A 1 125 ? 10.333 -2.375 4.231 1.00 93.06 125 CYS A C 1
ATOM 1021 O O . CYS A 1 125 ? 11.097 -2.832 3.384 1.00 93.06 125 CYS A O 1
ATOM 1023 N N . MET A 1 126 ? 10.403 -1.102 4.629 1.00 87.94 126 MET A N 1
ATOM 1024 C CA . MET A 1 126 ? 11.455 -0.183 4.183 1.00 87.94 126 MET A CA 1
ATOM 1025 C C . MET A 1 126 ? 12.837 -0.597 4.703 1.00 87.94 126 MET A C 1
ATOM 1027 O O . MET A 1 126 ? 13.838 -0.325 4.041 1.00 87.94 126 MET A O 1
ATOM 1031 N N . HIS A 1 127 ? 12.893 -1.270 5.854 1.00 85.62 127 HIS A N 1
ATOM 1032 C CA . HIS A 1 127 ? 14.125 -1.818 6.413 1.00 85.62 127 HIS A CA 1
ATOM 1033 C C . HIS A 1 127 ? 14.508 -3.173 5.799 1.00 85.62 127 HIS A C 1
ATOM 1035 O O . HIS A 1 127 ? 15.657 -3.355 5.400 1.00 85.62 127 HIS A O 1
ATOM 1041 N N . ASP A 1 128 ? 13.557 -4.106 5.686 1.00 87.06 128 ASP A N 1
ATOM 1042 C CA . ASP A 1 128 ? 13.745 -5.391 5.006 1.00 87.06 128 ASP A CA 1
ATOM 1043 C C . ASP A 1 128 ? 12.506 -5.765 4.181 1.00 87.06 128 ASP A C 1
ATOM 1045 O O . ASP A 1 128 ? 11.449 -6.124 4.707 1.00 87.06 128 ASP A O 1
ATOM 1049 N N . MET A 1 129 ? 12.652 -5.738 2.853 1.00 93.25 129 MET A N 1
ATOM 1050 C CA . MET A 1 129 ? 11.555 -6.049 1.935 1.00 93.25 129 MET A CA 1
ATOM 1051 C C . MET A 1 129 ? 11.117 -7.520 1.997 1.00 93.25 129 MET A C 1
ATOM 1053 O O . MET A 1 129 ? 10.007 -7.840 1.579 1.00 93.25 129 MET A O 1
ATOM 1057 N N . LYS A 1 130 ? 11.921 -8.419 2.582 1.00 92.12 130 LYS A N 1
ATOM 1058 C CA . LYS A 1 130 ? 11.525 -9.821 2.809 1.00 92.12 130 LYS A CA 1
ATOM 1059 C C . LYS A 1 130 ? 10.369 -9.972 3.802 1.00 92.12 130 LYS A C 1
ATOM 1061 O O . LYS A 1 130 ? 9.813 -11.059 3.920 1.00 92.12 130 LYS A O 1
ATOM 1066 N N . ILE A 1 131 ? 9.990 -8.898 4.495 1.00 92.75 131 ILE A N 1
ATOM 1067 C CA . ILE A 1 131 ? 8.825 -8.852 5.385 1.00 92.75 131 ILE A CA 1
ATOM 1068 C C . ILE A 1 131 ? 7.522 -8.657 4.602 1.00 92.75 131 ILE A C 1
ATOM 1070 O O . ILE A 1 131 ? 6.472 -9.130 5.039 1.00 92.75 131 ILE A O 1
ATOM 1074 N N . LEU A 1 132 ? 7.576 -8.021 3.426 1.00 96.19 132 LEU A N 1
ATOM 1075 C CA . LEU A 1 132 ? 6.398 -7.708 2.613 1.00 96.19 132 LEU A CA 1
ATOM 1076 C C . LEU A 1 132 ? 5.452 -8.908 2.377 1.00 96.19 132 LEU A C 1
ATOM 1078 O O . LEU A 1 132 ? 4.245 -8.722 2.563 1.00 96.19 132 LEU A O 1
ATOM 1082 N N . PRO A 1 133 ? 5.937 -10.128 2.051 1.00 96.56 133 PRO A N 1
ATOM 1083 C CA . PRO A 1 133 ? 5.083 -11.307 1.883 1.00 96.56 133 PRO A CA 1
ATOM 1084 C C . PRO A 1 133 ? 4.163 -11.589 3.079 1.00 96.56 133 PRO A C 1
ATOM 1086 O O . PRO A 1 133 ? 3.031 -12.028 2.898 1.00 96.56 133 PRO A O 1
ATOM 1089 N N . LYS A 1 134 ? 4.617 -11.297 4.306 1.00 95.50 134 LYS A N 1
ATOM 1090 C CA . LYS A 1 134 ? 3.867 -11.563 5.544 1.00 95.50 134 LYS A CA 1
ATOM 1091 C C . LYS A 1 134 ? 2.770 -10.529 5.814 1.00 95.50 134 LYS A C 1
ATOM 1093 O O . LYS A 1 134 ? 1.839 -10.797 6.565 1.00 95.50 134 LYS A O 1
ATOM 1098 N N . VAL A 1 135 ? 2.882 -9.332 5.236 1.00 96.81 135 VAL A N 1
ATOM 1099 C CA . VAL A 1 135 ? 2.086 -8.161 5.648 1.00 96.81 135 VAL A CA 1
ATOM 1100 C C . VAL A 1 135 ? 1.228 -7.564 4.540 1.00 96.81 135 VAL A C 1
ATOM 1102 O O . VAL A 1 135 ? 0.357 -6.740 4.808 1.00 96.81 135 VAL A O 1
ATOM 1105 N N . ILE A 1 136 ? 1.429 -7.974 3.290 1.00 97.81 136 ILE A N 1
ATOM 1106 C CA . ILE A 1 136 ? 0.732 -7.377 2.149 1.00 97.81 136 ILE A CA 1
ATOM 1107 C C . ILE A 1 136 ? -0.788 -7.595 2.182 1.00 97.81 136 ILE A C 1
ATOM 1109 O O . ILE A 1 136 ? -1.551 -6.680 1.867 1.00 97.81 136 ILE A O 1
ATOM 1113 N N . SER A 1 137 ? -1.244 -8.759 2.650 1.00 97.69 137 SER A N 1
ATOM 1114 C CA . SER A 1 137 ? -2.673 -9.040 2.841 1.00 97.69 137 SER A CA 1
ATOM 1115 C C . SER A 1 137 ? -3.299 -8.134 3.906 1.00 97.69 137 SER A C 1
ATOM 1117 O O . SER A 1 137 ? -4.444 -7.709 3.759 1.00 97.69 137 SER A O 1
ATOM 1119 N N . ASN A 1 138 ? -2.528 -7.762 4.931 1.00 98.00 138 ASN A N 1
ATOM 1120 C CA . ASN A 1 138 ? -2.965 -6.834 5.974 1.00 98.00 138 ASN A CA 1
ATOM 1121 C C . ASN A 1 138 ? -3.158 -5.420 5.416 1.00 98.00 138 ASN A C 1
ATOM 1123 O O . ASN A 1 138 ? -4.164 -4.777 5.706 1.00 98.00 138 ASN A O 1
ATOM 1127 N N . LEU A 1 139 ? -2.252 -4.957 4.543 1.00 98.38 139 LEU A N 1
ATOM 1128 C CA . LEU A 1 139 ? -2.429 -3.688 3.827 1.00 98.38 139 LEU A CA 1
ATOM 1129 C C . LEU A 1 139 ? -3.676 -3.709 2.940 1.00 98.38 139 LEU A C 1
ATOM 1131 O O . LEU A 1 139 ? -4.429 -2.739 2.932 1.00 98.38 139 LEU A O 1
ATOM 1135 N N . LYS A 1 140 ? -3.930 -4.813 2.227 1.00 97.75 140 LYS A N 1
ATOM 1136 C CA . LYS A 1 140 ? -5.144 -4.943 1.410 1.00 97.75 140 LYS A CA 1
ATOM 1137 C C . LYS A 1 140 ? -6.416 -4.887 2.249 1.00 97.75 140 LYS A C 1
ATOM 1139 O O . LYS A 1 140 ? -7.363 -4.230 1.830 1.00 97.75 140 LYS A O 1
ATOM 1144 N N . MET A 1 141 ? -6.433 -5.534 3.410 1.00 97.69 141 MET A N 1
ATOM 1145 C CA . MET A 1 141 ? -7.563 -5.470 4.336 1.00 97.69 141 MET A CA 1
ATOM 1146 C C . MET A 1 141 ? -7.768 -4.045 4.878 1.00 97.69 141 MET A C 1
ATOM 1148 O O . MET A 1 141 ? -8.883 -3.536 4.877 1.00 97.69 141 MET A O 1
ATOM 1152 N N . LEU A 1 142 ? -6.689 -3.376 5.298 1.00 98.31 142 LEU A N 1
ATOM 1153 C CA . LEU A 1 142 ? -6.731 -2.010 5.836 1.00 98.31 142 LEU A CA 1
ATOM 1154 C C . LEU A 1 142 ? -7.054 -0.945 4.771 1.00 98.31 142 LEU A C 1
ATOM 1156 O O . LEU A 1 142 ? -7.441 0.169 5.121 1.00 98.31 142 LEU A O 1
ATOM 1160 N N . LEU A 1 143 ? -6.915 -1.255 3.477 1.00 98.50 143 LEU A N 1
ATOM 1161 C CA . LEU A 1 143 ? -7.392 -0.377 2.404 1.00 98.50 143 LEU A CA 1
ATOM 1162 C C . LEU A 1 143 ? -8.922 -0.247 2.418 1.00 98.50 143 LEU A C 1
ATOM 1164 O O . LEU A 1 143 ? -9.438 0.806 2.061 1.00 98.50 143 LEU A O 1
ATOM 1168 N N . ASP A 1 144 ? -9.624 -1.285 2.873 1.00 97.50 144 ASP A N 1
ATOM 1169 C CA . ASP A 1 144 ? -11.086 -1.322 2.959 1.00 97.50 144 ASP A CA 1
ATOM 1170 C C . ASP A 1 144 ? -11.588 -0.844 4.346 1.00 97.50 144 ASP A C 1
ATOM 1172 O O . ASP A 1 144 ? -12.734 -1.080 4.731 1.00 97.50 144 ASP A O 1
ATOM 1176 N N . ASP A 1 145 ? -10.731 -0.180 5.136 1.00 98.25 145 ASP A N 1
ATOM 1177 C CA . ASP A 1 145 ? -11.054 0.267 6.493 1.00 98.25 145 ASP A CA 1
ATOM 1178 C C . ASP A 1 145 ? -12.171 1.318 6.516 1.00 98.25 145 ASP A C 1
ATOM 1180 O O . ASP A 1 145 ? -12.211 2.232 5.698 1.00 98.25 145 ASP A O 1
ATOM 1184 N N . LYS A 1 146 ? -13.038 1.275 7.531 1.00 96.38 146 LYS A N 1
ATOM 1185 C CA . LYS A 1 146 ? -14.109 2.270 7.726 1.00 96.38 146 LYS A CA 1
ATOM 1186 C C . LYS A 1 146 ? -13.608 3.714 7.885 1.00 96.38 146 LYS A C 1
ATOM 1188 O O . LYS A 1 146 ? -14.348 4.659 7.629 1.00 96.38 146 LYS A O 1
ATOM 1193 N N . SER A 1 147 ? -12.379 3.905 8.360 1.00 97.38 147 SER A N 1
ATOM 1194 C CA . SER A 1 147 ? -11.778 5.218 8.554 1.00 97.38 147 SER A CA 1
ATOM 1195 C C . SER A 1 147 ? -11.025 5.651 7.304 1.00 97.38 147 SER A C 1
ATOM 1197 O O . SER A 1 147 ? -9.977 5.102 6.964 1.00 97.38 147 SER A O 1
ATOM 1199 N N . ILE A 1 148 ? -11.487 6.741 6.690 1.00 97.44 148 ILE A N 1
ATOM 1200 C CA . ILE A 1 148 ? -10.796 7.404 5.574 1.00 97.44 148 ILE A CA 1
ATOM 1201 C C . ILE A 1 148 ? -9.339 7.739 5.927 1.00 97.44 148 ILE A C 1
ATOM 1203 O O . ILE A 1 148 ? -8.470 7.721 5.056 1.00 97.44 148 ILE A O 1
ATOM 1207 N N . LYS A 1 149 ? -9.042 8.032 7.201 1.00 96.62 149 LYS A N 1
ATOM 1208 C CA . LYS A 1 149 ? -7.672 8.292 7.663 1.00 96.62 149 LYS A CA 1
ATOM 1209 C C . LYS A 1 149 ? -6.767 7.076 7.446 1.00 96.62 149 LYS A C 1
ATOM 1211 O O . LYS A 1 149 ? -5.668 7.231 6.913 1.00 96.62 149 LYS A O 1
ATOM 1216 N N . VAL A 1 150 ? -7.247 5.887 7.810 1.00 98.31 150 VAL A N 1
ATOM 1217 C CA . VAL A 1 150 ? -6.517 4.623 7.643 1.00 98.31 150 VAL A CA 1
ATOM 1218 C C . VAL A 1 150 ? -6.346 4.315 6.157 1.00 98.31 150 VAL A C 1
ATOM 1220 O O . VAL A 1 150 ? -5.217 4.103 5.721 1.00 98.31 150 VAL A O 1
ATOM 1223 N N . GLN A 1 151 ? -7.413 4.417 5.354 1.00 98.56 151 GLN A N 1
ATOM 1224 C CA . GLN A 1 151 ? -7.334 4.190 3.904 1.00 98.56 151 GLN A CA 1
ATOM 1225 C C . GLN A 1 151 ? -6.290 5.098 3.233 1.00 98.56 151 GLN A C 1
ATOM 1227 O O . GLN A 1 151 ? -5.415 4.627 2.505 1.00 98.56 151 GLN A O 1
ATOM 1232 N N . LYS A 1 152 ? -6.318 6.410 3.526 1.00 98.44 152 LYS A N 1
ATOM 1233 C CA . LYS A 1 152 ? -5.325 7.373 3.015 1.00 98.44 152 LYS A CA 1
ATOM 1234 C C . LYS A 1 152 ? -3.908 6.960 3.390 1.00 98.44 152 LYS A C 1
ATOM 1236 O O . LYS A 1 152 ? -3.014 7.015 2.545 1.00 98.44 152 LYS A O 1
ATOM 1241 N N . LYS A 1 153 ? -3.702 6.532 4.639 1.00 98.25 153 LYS A N 1
ATOM 1242 C CA . LYS A 1 153 ? -2.396 6.075 5.113 1.00 98.25 153 LYS A CA 1
ATOM 1243 C C . LYS A 1 153 ? -1.937 4.811 4.376 1.00 98.25 153 LYS A C 1
ATOM 1245 O O . LYS A 1 153 ? -0.779 4.763 3.972 1.00 98.25 153 LYS A O 1
ATOM 1250 N N . VAL A 1 154 ? -2.822 3.846 4.113 1.00 98.75 154 VAL A N 1
ATOM 1251 C CA . VAL A 1 154 ? -2.497 2.642 3.322 1.00 98.75 154 VAL A CA 1
ATOM 1252 C C . VAL A 1 154 ? -2.066 3.004 1.904 1.00 98.75 154 VAL A C 1
ATOM 1254 O O . VAL A 1 154 ? -1.049 2.494 1.428 1.00 98.75 154 VAL A O 1
ATOM 1257 N N . ILE A 1 155 ? -2.773 3.922 1.236 1.00 98.69 155 ILE A N 1
ATOM 1258 C CA . ILE A 1 155 ? -2.395 4.372 -0.113 1.00 98.69 155 ILE A CA 1
ATOM 1259 C C . ILE A 1 155 ? -1.009 5.034 -0.079 1.00 98.69 155 ILE A C 1
ATOM 1261 O O . ILE A 1 155 ? -0.143 4.696 -0.884 1.00 98.69 155 ILE A O 1
ATOM 1265 N N . GLN A 1 156 ? -0.754 5.921 0.889 1.00 98.06 156 GLN A N 1
ATOM 1266 C CA . GLN A 1 156 ? 0.555 6.563 1.071 1.00 98.06 156 GLN A CA 1
ATOM 1267 C C . GLN A 1 156 ? 1.692 5.561 1.300 1.00 98.06 156 GLN A C 1
ATOM 1269 O O . GLN A 1 156 ? 2.761 5.699 0.704 1.00 98.06 156 GLN A O 1
ATOM 1274 N N . THR A 1 157 ? 1.473 4.559 2.148 1.00 98.00 157 THR A N 1
ATOM 1275 C CA . THR A 1 157 ? 2.445 3.488 2.388 1.00 98.00 157 THR A CA 1
ATOM 1276 C C . THR A 1 157 ? 2.680 2.687 1.112 1.00 98.00 157 THR A C 1
ATOM 1278 O O . THR A 1 157 ? 3.826 2.469 0.724 1.00 98.00 157 THR A O 1
ATOM 1281 N N . THR A 1 158 ? 1.617 2.342 0.384 1.00 98.44 158 THR A N 1
ATOM 1282 C CA . THR A 1 158 ? 1.719 1.576 -0.865 1.00 98.44 158 THR A CA 1
ATOM 1283 C C . THR A 1 158 ? 2.495 2.333 -1.946 1.00 98.44 158 THR A C 1
ATOM 1285 O O . THR A 1 158 ? 3.301 1.719 -2.637 1.00 98.44 158 THR A O 1
ATOM 1288 N N . ILE A 1 159 ? 2.363 3.666 -2.042 1.00 96.94 159 ILE A N 1
ATOM 1289 C CA . ILE A 1 159 ? 3.198 4.510 -2.925 1.00 96.94 159 ILE A CA 1
ATOM 1290 C C . ILE A 1 159 ? 4.690 4.258 -2.683 1.00 96.94 159 ILE A C 1
ATOM 1292 O O . ILE A 1 159 ? 5.452 4.100 -3.637 1.00 96.94 159 ILE A O 1
ATOM 1296 N N . LYS A 1 160 ? 5.116 4.218 -1.417 1.00 94.44 160 LYS A N 1
ATOM 1297 C CA . LYS A 1 160 ? 6.524 3.999 -1.062 1.00 94.44 160 LYS A CA 1
ATOM 1298 C C . LYS A 1 160 ? 6.939 2.552 -1.306 1.00 94.44 160 LYS A C 1
ATOM 1300 O O . LYS A 1 160 ? 7.979 2.310 -1.923 1.00 94.44 160 LYS A O 1
ATOM 1305 N N . LEU A 1 161 ? 6.127 1.599 -0.850 1.00 97.12 161 LEU A N 1
ATOM 1306 C CA . LEU A 1 161 ? 6.447 0.176 -0.937 1.00 97.12 161 LEU A CA 1
ATOM 1307 C C . LEU A 1 161 ? 6.481 -0.329 -2.378 1.00 97.12 161 LEU A C 1
ATOM 1309 O O . LEU A 1 161 ? 7.345 -1.135 -2.692 1.00 97.12 161 LEU A O 1
ATOM 1313 N N . TYR A 1 162 ? 5.631 0.1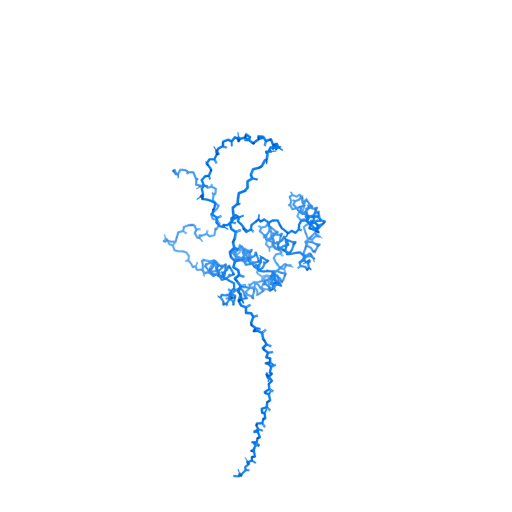78 -3.275 1.00 97.44 162 TYR A N 1
ATOM 1314 C CA . TYR A 1 162 ? 5.573 -0.270 -4.671 1.00 97.44 162 TYR A CA 1
ATOM 1315 C C . TYR A 1 162 ? 6.926 -0.153 -5.382 1.00 97.44 162 TYR A C 1
ATOM 1317 O O . TYR A 1 162 ? 7.435 -1.106 -5.971 1.00 97.44 162 TYR A O 1
ATOM 1325 N N . THR A 1 163 ? 7.557 1.014 -5.259 1.00 92.88 163 THR A N 1
ATOM 1326 C CA . THR A 1 163 ? 8.878 1.296 -5.825 1.00 92.88 163 THR A CA 1
ATOM 1327 C C . THR A 1 163 ? 9.960 0.397 -5.217 1.00 92.88 163 THR A C 1
ATOM 1329 O O . THR A 1 163 ? 10.845 -0.082 -5.927 1.00 92.88 163 THR A O 1
ATOM 1332 N N . HIS A 1 164 ? 9.897 0.136 -3.909 1.00 94.69 164 HIS A N 1
ATOM 1333 C CA . HIS A 1 164 ? 10.879 -0.714 -3.236 1.00 94.69 164 HIS A CA 1
ATOM 1334 C C . HIS A 1 164 ? 10.670 -2.202 -3.544 1.00 94.69 164 HIS A C 1
ATOM 1336 O O . HIS A 1 164 ? 11.657 -2.916 -3.700 1.00 94.69 164 HIS A O 1
ATOM 1342 N N . ALA A 1 165 ? 9.424 -2.647 -3.706 1.00 95.94 165 ALA A N 1
ATOM 1343 C CA . ALA A 1 165 ? 9.070 -4.011 -4.077 1.00 95.94 165 ALA A CA 1
ATOM 1344 C C . ALA A 1 165 ? 9.583 -4.352 -5.481 1.00 95.94 165 ALA A C 1
ATOM 1346 O O . ALA A 1 165 ? 10.274 -5.352 -5.643 1.00 95.94 165 ALA A O 1
ATOM 1347 N N . ILE A 1 166 ? 9.351 -3.485 -6.477 1.00 94.06 166 ILE A N 1
ATOM 1348 C CA . ILE A 1 166 ? 9.903 -3.689 -7.827 1.00 94.06 166 ILE A CA 1
ATOM 1349 C C . ILE A 1 166 ? 11.430 -3.723 -7.786 1.00 94.06 166 ILE A C 1
ATOM 1351 O O . ILE A 1 166 ? 12.042 -4.610 -8.377 1.00 94.06 166 ILE A O 1
ATOM 1355 N N . ARG A 1 167 ? 12.063 -2.798 -7.054 1.00 92.56 167 ARG A N 1
ATOM 1356 C CA . ARG A 1 167 ? 13.524 -2.788 -6.915 1.00 92.56 167 ARG A CA 1
ATOM 1357 C C . ARG A 1 167 ? 14.039 -4.087 -6.289 1.00 92.56 167 ARG A C 1
ATOM 1359 O O . ARG A 1 167 ? 15.043 -4.617 -6.753 1.00 92.56 167 ARG A O 1
ATOM 1366 N N . TRP A 1 168 ? 13.378 -4.582 -5.247 1.00 94.94 168 TRP A N 1
ATOM 1367 C CA . TRP A 1 168 ? 13.723 -5.840 -4.589 1.00 94.94 168 TRP A CA 1
ATOM 1368 C C . TRP A 1 168 ? 13.619 -7.027 -5.551 1.00 94.94 168 TRP A C 1
ATOM 1370 O O . TRP A 1 168 ? 14.608 -7.736 -5.722 1.00 94.94 168 TRP A O 1
ATOM 1380 N N . LEU A 1 169 ? 12.491 -7.167 -6.253 1.00 94.31 169 LEU A N 1
ATOM 1381 C CA . LEU A 1 169 ? 12.272 -8.231 -7.238 1.00 94.31 169 LEU A CA 1
ATOM 1382 C C . LEU A 1 169 ? 13.280 -8.157 -8.394 1.00 94.31 169 LEU A C 1
ATOM 1384 O O . LEU A 1 169 ? 13.863 -9.165 -8.767 1.00 94.31 169 LEU A O 1
ATOM 1388 N N . SER A 1 170 ? 13.567 -6.955 -8.906 1.00 92.56 170 SER A N 1
ATOM 1389 C CA . SER A 1 170 ? 14.519 -6.755 -10.013 1.00 92.56 170 SER A CA 1
ATOM 1390 C C . SER A 1 170 ? 15.970 -7.110 -9.670 1.00 92.56 170 SER A C 1
ATOM 1392 O O . SER A 1 170 ? 16.783 -7.316 -10.566 1.00 92.56 170 SER A O 1
ATOM 1394 N N . LYS A 1 171 ? 16.312 -7.141 -8.377 1.00 93.12 171 LYS A N 1
ATOM 1395 C CA . LYS A 1 171 ? 17.653 -7.480 -7.884 1.00 93.12 171 LYS A CA 1
ATOM 1396 C C . LYS A 1 171 ? 17.783 -8.950 -7.488 1.00 93.12 171 LYS A C 1
ATOM 1398 O O . LYS A 1 171 ? 18.893 -9.378 -7.177 1.00 93.12 171 LYS A O 1
ATOM 1403 N N . ALA A 1 172 ? 16.682 -9.698 -7.436 1.00 91.81 172 ALA A N 1
ATOM 1404 C CA . ALA A 1 172 ? 16.715 -11.112 -7.102 1.00 91.81 172 ALA A CA 1
ATOM 1405 C C . ALA A 1 172 ? 17.390 -11.893 -8.239 1.00 91.81 172 ALA A C 1
ATOM 1407 O O . ALA A 1 172 ? 17.047 -11.727 -9.406 1.00 91.81 172 ALA A O 1
ATOM 1408 N N . SER A 1 173 ? 18.362 -12.742 -7.901 1.00 91.12 173 SER A N 1
ATOM 1409 C CA . SER A 1 173 ? 19.022 -13.619 -8.877 1.00 91.12 173 SER A CA 1
ATOM 1410 C C . SER A 1 173 ? 18.105 -14.745 -9.352 1.00 91.12 173 SER A C 1
ATOM 1412 O O . SER A 1 173 ? 18.209 -15.188 -10.491 1.00 91.12 173 SER A O 1
ATOM 1414 N N . VAL A 1 174 ? 17.218 -15.202 -8.468 1.00 92.56 174 VAL A N 1
ATOM 1415 C CA . VAL A 1 174 ? 16.167 -16.183 -8.732 1.00 92.56 174 VAL A CA 1
ATOM 1416 C C . VAL A 1 174 ? 14.904 -15.668 -8.056 1.00 92.56 174 VAL A C 1
ATOM 1418 O O . VAL A 1 174 ? 14.949 -15.280 -6.887 1.00 92.56 174 VAL A O 1
ATOM 1421 N N . VAL A 1 175 ? 13.801 -15.641 -8.798 1.00 92.31 175 VAL A N 1
ATOM 1422 C CA . VAL A 1 175 ? 12.477 -15.320 -8.261 1.00 92.31 175 VAL A CA 1
ATOM 1423 C C . VAL A 1 175 ? 11.852 -16.628 -7.785 1.00 92.31 175 VAL A C 1
ATOM 1425 O O . VAL A 1 175 ? 11.771 -17.581 -8.556 1.00 92.31 175 VAL A O 1
ATOM 1428 N N . ASP A 1 176 ? 11.477 -16.690 -6.509 1.00 94.69 176 ASP A N 1
ATOM 1429 C CA . ASP A 1 176 ? 10.808 -17.853 -5.924 1.00 94.69 176 ASP A CA 1
ATOM 1430 C C . ASP A 1 176 ? 9.274 -17.703 -5.934 1.00 94.69 176 ASP A C 1
ATOM 1432 O O . ASP A 1 176 ? 8.731 -16.623 -6.185 1.00 94.69 176 ASP A O 1
ATOM 1436 N N . GLU A 1 177 ? 8.561 -18.792 -5.635 1.00 96.50 177 GLU A N 1
ATOM 1437 C CA . GLU A 1 177 ? 7.090 -18.815 -5.607 1.00 96.50 177 GLU A CA 1
ATOM 1438 C C . GLU A 1 177 ? 6.498 -17.798 -4.613 1.00 96.50 177 GLU A C 1
ATOM 1440 O O . GLU A 1 177 ? 5.426 -17.236 -4.845 1.00 96.50 177 GLU A O 1
ATOM 1445 N N . VAL A 1 178 ? 7.202 -17.514 -3.509 1.00 96.19 178 VAL A N 1
ATOM 1446 C CA . VAL A 1 178 ? 6.757 -16.543 -2.499 1.00 96.19 178 VAL A CA 1
ATOM 1447 C C . VAL A 1 178 ? 6.854 -15.124 -3.052 1.00 96.19 178 VAL A C 1
ATOM 1449 O O . VAL A 1 178 ? 5.940 -14.321 -2.848 1.00 96.19 178 VAL A O 1
ATOM 1452 N N . MET A 1 179 ? 7.927 -14.802 -3.773 1.00 96.50 179 MET A N 1
ATOM 1453 C CA . MET A 1 179 ? 8.104 -13.527 -4.464 1.00 96.50 179 MET A CA 1
ATOM 1454 C C . MET A 1 179 ? 7.031 -13.321 -5.535 1.00 96.50 179 MET A C 1
ATOM 1456 O O . MET A 1 179 ? 6.428 -12.246 -5.579 1.00 96.50 179 MET A O 1
ATOM 1460 N N . GLU A 1 180 ? 6.747 -14.341 -6.349 1.00 96.81 180 GLU A N 1
ATOM 1461 C CA . GLU A 1 180 ? 5.692 -14.282 -7.368 1.00 96.81 180 GLU A CA 1
ATOM 1462 C C . GLU A 1 180 ? 4.312 -14.063 -6.742 1.00 96.81 180 GLU A C 1
ATOM 1464 O O . GLU A 1 180 ? 3.591 -13.140 -7.132 1.00 96.81 180 GLU A O 1
ATOM 1469 N N . ALA A 1 181 ? 3.967 -14.839 -5.710 1.00 97.69 181 ALA A N 1
ATOM 1470 C CA . ALA A 1 181 ? 2.709 -14.682 -4.986 1.00 97.69 181 ALA A CA 1
ATOM 1471 C C . ALA A 1 181 ? 2.591 -13.290 -4.341 1.00 97.69 181 ALA A C 1
ATOM 1473 O O . ALA A 1 181 ? 1.548 -12.635 -4.433 1.00 97.69 181 ALA A O 1
ATOM 1474 N N . THR A 1 182 ? 3.677 -12.794 -3.742 1.00 97.94 182 THR A N 1
ATOM 1475 C CA . THR A 1 182 ? 3.734 -11.453 -3.142 1.00 97.94 182 THR A CA 1
ATOM 1476 C C . THR A 1 182 ? 3.527 -10.368 -4.193 1.00 97.94 182 THR A C 1
ATOM 1478 O O . THR A 1 182 ? 2.790 -9.408 -3.960 1.00 97.94 182 THR A O 1
ATOM 1481 N N . TRP A 1 183 ? 4.127 -10.515 -5.375 1.00 97.81 183 TRP A N 1
ATOM 1482 C CA . TRP A 1 183 ? 3.915 -9.589 -6.483 1.00 97.81 183 TRP A CA 1
ATOM 1483 C C . TRP A 1 183 ? 2.483 -9.645 -7.033 1.00 97.81 183 TRP A C 1
ATOM 1485 O O . TRP A 1 183 ? 1.900 -8.602 -7.351 1.00 97.81 183 TRP A O 1
ATOM 1495 N N . GLY A 1 184 ? 1.876 -10.834 -7.075 1.00 98.12 184 GLY A N 1
ATOM 1496 C CA . GLY A 1 184 ? 0.457 -11.012 -7.386 1.00 98.12 184 GLY A CA 1
ATOM 1497 C C . GLY A 1 184 ? -0.441 -10.229 -6.423 1.00 98.12 184 GLY A C 1
ATOM 1498 O O . GLY A 1 184 ? -1.270 -9.424 -6.856 1.00 98.12 184 GLY A O 1
ATOM 1499 N N . LEU A 1 185 ? -0.207 -10.359 -5.113 1.00 98.12 185 LEU A N 1
ATOM 1500 C CA . LEU A 1 185 ? -0.925 -9.599 -4.082 1.00 98.12 185 LEU A CA 1
ATOM 1501 C C . LEU A 1 185 ? -0.681 -8.083 -4.191 1.00 98.12 185 LEU A C 1
ATOM 1503 O O . LEU A 1 185 ? -1.622 -7.301 -4.048 1.00 98.12 185 LEU A O 1
ATOM 1507 N N . MET A 1 186 ? 0.542 -7.650 -4.519 1.00 98.19 186 MET A N 1
ATOM 1508 C CA . MET A 1 186 ? 0.857 -6.233 -4.765 1.00 98.19 186 MET A CA 1
ATOM 1509 C C . MET A 1 186 ? 0.100 -5.692 -5.977 1.00 98.19 186 MET A C 1
ATOM 1511 O O . MET A 1 186 ? -0.402 -4.568 -5.958 1.00 98.19 186 MET A O 1
ATOM 1515 N N . THR A 1 187 ? -0.034 -6.502 -7.024 1.00 98.06 187 THR A N 1
ATOM 1516 C CA . THR A 1 187 ? -0.796 -6.149 -8.222 1.00 98.06 187 THR A CA 1
ATOM 1517 C C . THR A 1 187 ? -2.293 -6.054 -7.921 1.00 98.06 187 THR A C 1
ATOM 1519 O O . THR A 1 187 ? -2.942 -5.106 -8.365 1.00 98.06 187 THR A O 1
ATOM 1522 N N . HIS A 1 188 ? -2.840 -6.957 -7.103 1.00 98.25 188 HIS A N 1
ATOM 1523 C CA . HIS A 1 188 ? -4.224 -6.863 -6.626 1.00 98.25 188 HIS A CA 1
ATOM 1524 C C . HIS A 1 188 ? -4.460 -5.604 -5.784 1.00 98.25 188 HIS A C 1
ATOM 1526 O O . HIS A 1 188 ? -5.443 -4.888 -5.995 1.00 98.25 188 HIS A O 1
ATOM 1532 N N . LEU A 1 189 ? -3.543 -5.296 -4.863 1.00 98.56 189 LEU A N 1
ATOM 1533 C CA . LEU A 1 189 ? -3.596 -4.074 -4.064 1.00 98.56 189 LEU A CA 1
ATOM 1534 C C . LEU A 1 189 ? -3.548 -2.828 -4.958 1.00 98.56 189 LEU A C 1
ATOM 1536 O O . LEU A 1 189 ? -4.373 -1.931 -4.797 1.00 98.56 189 LEU A O 1
ATOM 1540 N N . LYS A 1 190 ? -2.657 -2.805 -5.956 1.00 98.38 190 LYS A N 1
ATOM 1541 C CA . LYS A 1 190 ? -2.571 -1.729 -6.951 1.00 98.38 190 LYS A CA 1
ATOM 1542 C C . LYS A 1 190 ? -3.906 -1.505 -7.664 1.00 98.38 190 LYS A C 1
ATOM 1544 O O . LYS A 1 190 ? -4.371 -0.370 -7.719 1.00 98.38 190 LYS A O 1
ATOM 1549 N N . HIS A 1 191 ? -4.534 -2.563 -8.183 1.00 98.50 191 HIS A N 1
ATOM 1550 C CA . HIS A 1 191 ? -5.828 -2.448 -8.866 1.00 98.50 191 HIS A CA 1
ATOM 1551 C C . HIS A 1 191 ? -6.937 -1.962 -7.930 1.00 98.50 191 HIS A C 1
ATOM 1553 O O . HIS A 1 191 ? -7.752 -1.133 -8.325 1.00 98.50 191 HIS A O 1
ATOM 1559 N N . SER A 1 192 ? -6.922 -2.409 -6.673 1.00 98.44 192 SER A N 1
ATOM 1560 C CA . SER A 1 192 ? -7.878 -1.953 -5.659 1.00 98.44 192 SER A CA 1
ATOM 1561 C C . SER A 1 192 ? -7.729 -0.457 -5.380 1.00 98.44 192 SER A C 1
ATOM 1563 O O . SER A 1 192 ? -8.723 0.254 -5.312 1.00 98.44 192 SER A O 1
ATOM 1565 N N . ILE A 1 193 ? -6.494 0.051 -5.294 1.00 98.69 193 ILE A N 1
ATOM 1566 C CA . ILE A 1 193 ? -6.243 1.492 -5.153 1.00 98.69 193 ILE A CA 1
ATOM 1567 C C . ILE A 1 193 ? -6.691 2.248 -6.409 1.00 98.69 193 ILE A C 1
ATOM 1569 O O . ILE A 1 193 ? -7.268 3.322 -6.290 1.00 98.69 193 ILE A O 1
ATOM 1573 N N . PHE A 1 194 ? -6.460 1.711 -7.610 1.00 98.56 194 PHE A N 1
ATOM 1574 C CA . PHE A 1 194 ? -6.896 2.367 -8.848 1.00 98.56 194 PHE A CA 1
ATOM 1575 C C . PHE A 1 194 ? -8.415 2.511 -8.932 1.00 98.56 194 PHE A C 1
ATOM 1577 O O . PHE A 1 194 ? -8.888 3.564 -9.349 1.00 98.56 194 PHE A O 1
ATOM 1584 N N . ALA A 1 195 ? -9.171 1.512 -8.473 1.00 98.31 195 ALA A N 1
ATOM 1585 C CA . ALA A 1 195 ? -10.630 1.582 -8.414 1.00 98.31 195 ALA A CA 1
ATOM 1586 C C . ALA A 1 195 ? -11.139 2.725 -7.510 1.00 98.31 195 ALA A C 1
ATOM 1588 O O . ALA A 1 195 ? -12.212 3.270 -7.746 1.00 98.31 195 ALA A O 1
ATOM 1589 N N . LEU A 1 196 ? -10.348 3.164 -6.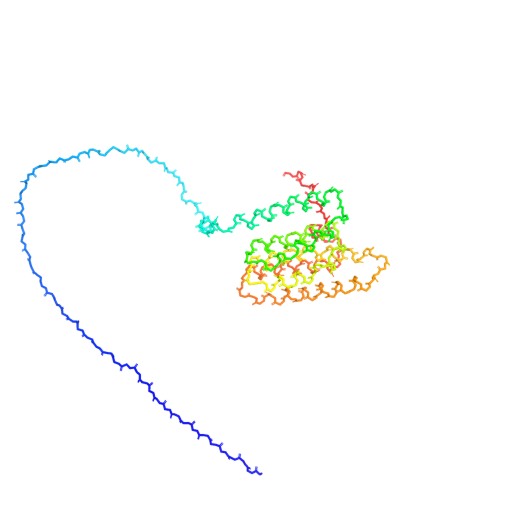523 1.00 98.25 196 LEU A N 1
ATOM 1590 C CA . LEU A 1 196 ? -10.697 4.288 -5.648 1.00 98.25 196 LEU A CA 1
ATOM 1591 C C . LEU A 1 196 ? -10.584 5.665 -6.328 1.00 98.25 196 LEU A C 1
ATOM 1593 O O . LEU A 1 196 ? -10.840 6.680 -5.678 1.00 98.25 196 LEU A O 1
ATOM 1597 N N . ILE A 1 197 ? -10.228 5.747 -7.617 1.00 97.94 197 ILE A N 1
ATOM 1598 C CA . ILE A 1 197 ? -10.276 7.016 -8.363 1.00 97.94 197 ILE A CA 1
ATOM 1599 C C . ILE A 1 197 ? -11.703 7.581 -8.439 1.00 97.94 197 ILE A C 1
ATOM 1601 O O . ILE A 1 197 ? -11.876 8.796 -8.507 1.00 97.94 197 ILE A O 1
ATOM 1605 N N . GLU A 1 198 ? -12.712 6.713 -8.345 1.00 95.88 198 GLU A N 1
ATOM 1606 C CA . GLU A 1 198 ? -14.135 7.066 -8.347 1.00 95.88 198 GLU A CA 1
ATOM 1607 C C . GLU A 1 198 ? -14.703 7.308 -6.934 1.00 95.88 198 GLU A C 1
ATOM 1609 O O . GLU A 1 198 ? -15.888 7.572 -6.782 1.00 95.88 198 GLU A O 1
ATOM 1614 N N . SER A 1 199 ? -13.878 7.246 -5.880 1.00 97.12 199 SER A N 1
ATOM 1615 C CA . SER A 1 199 ? -14.320 7.485 -4.496 1.00 97.12 199 SER A CA 1
ATOM 1616 C C . SER A 1 199 ? -14.912 8.887 -4.318 1.00 97.12 199 SER A C 1
ATOM 1618 O O . SER A 1 199 ? -14.293 9.868 -4.728 1.00 97.12 199 SER A O 1
ATOM 1620 N N . ASP A 1 200 ? -15.999 9.025 -3.556 1.00 96.62 200 ASP A N 1
ATOM 1621 C CA . ASP A 1 200 ? -16.585 10.328 -3.195 1.00 96.62 200 ASP A CA 1
ATOM 1622 C C . ASP A 1 200 ? -15.643 11.201 -2.344 1.00 96.62 200 ASP A C 1
ATOM 1624 O O . ASP A 1 200 ? -15.703 12.433 -2.381 1.00 96.62 200 ASP A O 1
ATOM 1628 N N . ASN A 1 201 ? -14.699 10.588 -1.619 1.00 97.56 201 ASN A N 1
ATOM 1629 C CA . ASN A 1 201 ? -13.703 11.324 -0.844 1.00 97.56 201 ASN A CA 1
ATOM 1630 C C . ASN A 1 201 ? -12.601 11.917 -1.737 1.00 97.56 201 ASN A C 1
ATOM 1632 O O . ASN A 1 201 ? -11.723 11.199 -2.218 1.00 97.56 201 ASN A O 1
ATOM 1636 N N . GLU A 1 202 ? -12.579 13.243 -1.874 1.00 96.88 202 GLU A N 1
ATOM 1637 C CA . GLU A 1 202 ? -11.572 13.963 -2.667 1.00 96.88 202 GLU A CA 1
ATOM 1638 C C . GLU A 1 202 ? -10.135 13.654 -2.238 1.00 96.88 202 GLU A C 1
ATOM 1640 O O . GLU A 1 202 ? -9.254 13.446 -3.071 1.00 96.88 202 GLU A O 1
ATOM 1645 N N . GLY A 1 203 ? -9.894 13.552 -0.929 1.00 96.62 203 GLY A N 1
ATOM 1646 C CA . GLY A 1 203 ? -8.564 13.244 -0.426 1.00 96.62 203 GLY A CA 1
ATOM 1647 C C . GLY A 1 203 ? -8.099 11.832 -0.790 1.00 96.62 203 GLY A C 1
ATOM 1648 O O . GLY A 1 203 ? -6.902 11.638 -0.969 1.00 96.62 203 GLY A O 1
ATOM 1649 N N . ILE A 1 204 ? -9.009 10.858 -0.905 1.00 98.12 204 ILE A N 1
ATOM 1650 C CA . ILE A 1 204 ? -8.676 9.522 -1.421 1.00 98.12 204 ILE A CA 1
ATOM 1651 C C . ILE A 1 204 ? -8.286 9.636 -2.893 1.00 98.12 204 ILE A C 1
ATOM 1653 O O . ILE A 1 204 ? -7.174 9.242 -3.242 1.00 98.12 204 ILE A O 1
ATOM 1657 N N . ARG A 1 205 ? -9.126 10.271 -3.726 1.00 98.44 205 ARG A N 1
ATOM 1658 C CA . ARG A 1 205 ? -8.842 10.464 -5.161 1.00 98.44 205 ARG A CA 1
ATOM 1659 C C . ARG A 1 205 ? -7.483 11.130 -5.394 1.00 98.44 205 ARG A C 1
ATOM 1661 O O . ARG A 1 205 ? -6.699 10.664 -6.216 1.00 98.44 205 ARG A O 1
ATOM 1668 N N . ALA A 1 206 ? -7.151 12.161 -4.614 1.00 97.94 206 ALA A N 1
ATOM 1669 C CA . ALA A 1 206 ? -5.861 12.842 -4.701 1.00 97.94 206 ALA A CA 1
ATOM 1670 C C . ALA A 1 206 ? -4.665 11.908 -4.423 1.00 97.94 206 ALA A C 1
ATOM 1672 O O . ALA A 1 206 ? -3.634 12.007 -5.092 1.00 97.94 206 ALA A O 1
ATOM 1673 N N . PHE A 1 207 ? -4.777 10.986 -3.460 1.00 97.94 207 PHE A N 1
ATOM 1674 C CA . PHE A 1 207 ? -3.729 9.988 -3.218 1.00 97.94 207 PHE A CA 1
ATOM 1675 C C . PHE A 1 207 ? -3.682 8.902 -4.292 1.00 97.94 207 PHE A C 1
ATOM 1677 O O . PHE A 1 207 ? -2.586 8.464 -4.637 1.00 97.94 207 PHE A O 1
ATOM 1684 N N . VAL A 1 208 ? -4.825 8.508 -4.858 1.00 98.50 208 VAL A N 1
ATOM 1685 C CA . VAL A 1 208 ? -4.876 7.554 -5.977 1.00 98.50 208 VAL A CA 1
ATOM 1686 C C . VAL A 1 208 ? -4.132 8.107 -7.190 1.00 98.50 208 VAL A C 1
ATOM 1688 O O . VAL A 1 208 ? -3.293 7.405 -7.749 1.00 98.50 208 VAL A O 1
ATOM 1691 N N . VAL A 1 209 ? -4.338 9.381 -7.542 1.00 98.00 209 VAL A N 1
ATOM 1692 C CA . VAL A 1 209 ? -3.599 10.036 -8.638 1.00 98.00 209 VAL A CA 1
ATOM 1693 C C . VAL A 1 209 ? -2.090 10.025 -8.377 1.00 98.00 209 VAL A C 1
ATOM 1695 O O . VAL A 1 209 ? -1.319 9.647 -9.255 1.00 98.00 209 VAL A O 1
ATOM 1698 N N . LYS A 1 210 ? -1.652 10.347 -7.151 1.00 96.38 210 LYS A N 1
ATOM 1699 C CA . LYS A 1 210 ? -0.228 10.267 -6.767 1.00 96.38 210 LYS A CA 1
ATOM 1700 C C . LYS A 1 210 ? 0.332 8.849 -6.863 1.00 96.38 210 LYS A C 1
ATOM 1702 O O . LYS A 1 210 ? 1.505 8.660 -7.181 1.00 96.38 210 LYS A O 1
ATOM 1707 N N . PHE A 1 211 ? -0.487 7.847 -6.561 1.00 97.94 211 PHE A N 1
ATOM 1708 C CA . PHE A 1 211 ? -0.095 6.455 -6.713 1.00 97.94 211 PHE A CA 1
ATOM 1709 C C . PHE A 1 211 ? 0.014 6.049 -8.181 1.00 97.94 211 PHE A C 1
ATOM 1711 O O . PHE A 1 211 ? 1.022 5.456 -8.553 1.00 97.94 211 PHE A O 1
ATOM 1718 N N . MET A 1 212 ? -0.943 6.430 -9.027 1.00 98.31 212 MET A N 1
ATOM 1719 C CA . MET A 1 212 ? -0.870 6.216 -10.476 1.00 98.31 212 MET A CA 1
ATOM 1720 C C . MET A 1 212 ? 0.372 6.875 -11.080 1.00 98.31 212 MET A C 1
ATOM 1722 O O . MET A 1 212 ? 1.115 6.209 -11.795 1.00 98.31 212 MET A O 1
ATOM 1726 N N . GLU A 1 213 ? 0.654 8.135 -10.729 1.00 95.62 213 GLU A N 1
ATOM 1727 C CA . GLU A 1 213 ? 1.889 8.829 -11.116 1.00 95.62 213 GLU A CA 1
ATOM 1728 C C . GLU A 1 213 ? 3.117 7.998 -10.726 1.00 95.62 213 GLU A C 1
ATOM 1730 O O . GLU A 1 213 ? 3.978 7.717 -11.560 1.00 95.62 213 GLU A O 1
ATOM 1735 N N . ARG A 1 214 ? 3.174 7.538 -9.468 1.00 94.56 214 ARG A N 1
ATOM 1736 C CA . ARG A 1 214 ? 4.287 6.713 -8.992 1.00 94.56 214 ARG A CA 1
ATOM 1737 C C . ARG A 1 214 ? 4.417 5.420 -9.789 1.00 94.56 214 ARG A C 1
ATOM 1739 O O . ARG A 1 214 ? 5.541 5.059 -10.128 1.00 94.56 214 ARG A O 1
ATOM 1746 N N . VAL A 1 215 ? 3.317 4.732 -10.087 1.00 96.06 215 VAL A N 1
ATOM 1747 C CA . VAL A 1 215 ? 3.317 3.492 -10.879 1.00 96.06 215 VAL A CA 1
ATOM 1748 C C . VAL A 1 215 ? 3.844 3.756 -12.287 1.00 96.06 215 VAL A C 1
ATOM 1750 O O . VAL A 1 215 ? 4.769 3.064 -12.704 1.00 96.06 215 VAL A O 1
ATOM 1753 N N . VAL A 1 216 ? 3.324 4.777 -12.977 1.00 95.69 216 VAL A N 1
ATOM 1754 C CA . VAL A 1 216 ? 3.750 5.149 -14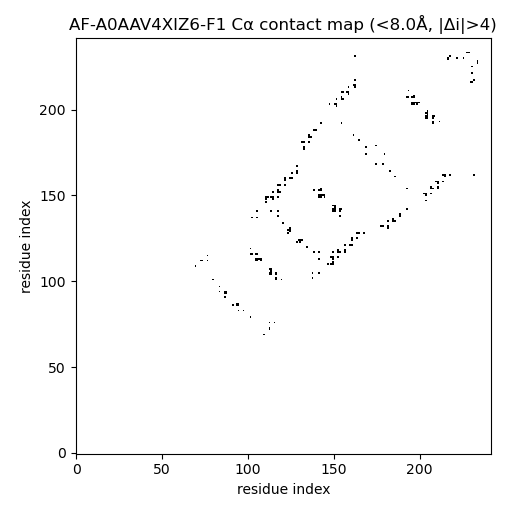.337 1.00 95.69 216 VAL A CA 1
ATOM 1755 C C . VAL A 1 216 ? 5.245 5.446 -14.362 1.00 95.69 216 VAL A C 1
ATOM 1757 O O . VAL A 1 216 ? 5.969 4.846 -15.149 1.00 95.69 216 VAL A O 1
ATOM 1760 N N . VAL A 1 217 ? 5.733 6.293 -13.452 1.00 92.12 217 VAL A N 1
ATOM 1761 C CA . VAL A 1 217 ? 7.161 6.634 -13.360 1.00 92.12 217 VAL A CA 1
ATOM 1762 C C . VAL A 1 217 ? 8.018 5.399 -13.061 1.00 92.12 217 VAL A C 1
ATO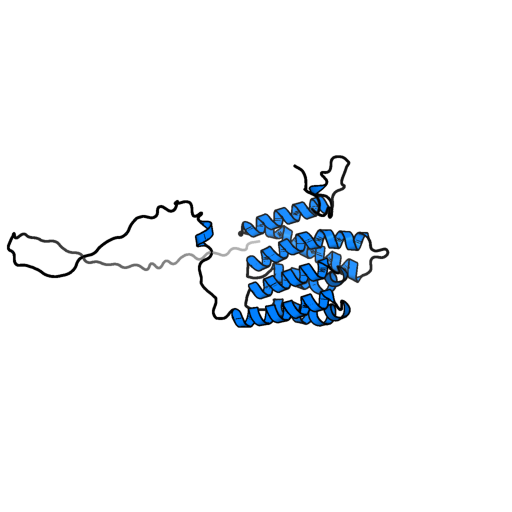M 1764 O O . VAL A 1 217 ? 9.073 5.225 -13.654 1.00 92.12 217 VAL A O 1
ATOM 1767 N N . THR A 1 218 ? 7.562 4.517 -12.169 1.00 91.56 218 THR A N 1
ATOM 1768 C CA . THR A 1 218 ? 8.300 3.305 -11.766 1.00 91.56 218 THR A CA 1
ATOM 1769 C C . THR A 1 218 ? 8.361 2.261 -12.894 1.00 91.56 218 THR A C 1
ATOM 1771 O O . THR A 1 218 ? 9.285 1.454 -12.922 1.00 91.56 218 THR A O 1
ATOM 1774 N N . GLN A 1 219 ? 7.387 2.254 -13.810 1.00 92.75 219 GLN A N 1
ATOM 1775 C CA . GLN A 1 219 ? 7.241 1.255 -14.879 1.00 92.75 219 GLN A CA 1
ATOM 1776 C C . GLN A 1 219 ? 7.546 1.790 -16.284 1.00 92.75 219 GLN A C 1
ATOM 1778 O O . GLN A 1 219 ? 7.280 1.102 -17.267 1.00 92.75 219 GLN A O 1
ATOM 1783 N N . THR A 1 220 ? 8.106 2.994 -16.390 1.00 91.38 220 THR A N 1
ATOM 1784 C CA . THR A 1 220 ? 8.484 3.601 -17.670 1.00 91.38 220 THR A CA 1
ATOM 1785 C C . THR A 1 220 ? 9.997 3.767 -17.740 1.00 91.38 220 THR A C 1
ATOM 1787 O O . THR A 1 220 ? 10.660 4.012 -16.734 1.00 91.38 220 THR A O 1
ATOM 1790 N N . TYR A 1 221 ? 10.557 3.617 -18.939 1.00 87.69 221 TYR A N 1
ATOM 1791 C CA . TYR A 1 221 ? 11.977 3.838 -19.180 1.00 87.69 221 TYR A CA 1
ATOM 1792 C C . TYR A 1 221 ? 12.351 5.317 -18.995 1.00 87.69 221 TYR A C 1
ATOM 1794 O O . TYR A 1 221 ? 11.633 6.206 -19.452 1.00 87.69 221 TYR A O 1
ATOM 1802 N N . HIS A 1 222 ? 13.494 5.570 -18.358 1.00 86.00 222 HIS A N 1
ATOM 1803 C CA . HIS A 1 222 ? 14.063 6.908 -18.227 1.00 86.00 222 HIS A CA 1
ATOM 1804 C C . HIS A 1 222 ? 15.099 7.157 -19.325 1.00 86.00 222 HIS A C 1
ATOM 1806 O O . HIS A 1 222 ? 16.057 6.399 -19.467 1.00 86.00 222 HIS A O 1
ATOM 1812 N N . ASP A 1 223 ? 14.931 8.246 -20.064 1.00 85.62 223 ASP A N 1
ATOM 1813 C CA . ASP A 1 223 ? 15.851 8.704 -21.101 1.00 85.62 223 ASP A CA 1
ATOM 1814 C C . ASP A 1 223 ? 16.773 9.842 -20.614 1.00 85.62 223 ASP A C 1
ATOM 1816 O O . ASP A 1 223 ? 16.732 10.268 -19.457 1.00 85.62 223 ASP A O 1
ATOM 1820 N N . GLY A 1 224 ? 17.612 10.367 -21.513 1.00 83.56 224 GLY A N 1
ATOM 1821 C CA . GLY A 1 224 ? 18.533 11.470 -21.212 1.00 83.56 224 GLY A CA 1
ATOM 1822 C C . GLY A 1 224 ? 17.857 12.801 -20.849 1.00 83.56 224 GLY A C 1
ATOM 1823 O O . GLY A 1 224 ? 18.533 13.697 -20.345 1.00 83.56 224 GLY A O 1
ATOM 1824 N N . TYR A 1 225 ? 16.545 12.933 -21.065 1.00 84.00 225 TYR A N 1
ATOM 1825 C CA . TYR A 1 225 ? 15.755 14.122 -20.730 1.00 84.00 225 TYR A CA 1
ATOM 1826 C C . TYR A 1 225 ? 14.989 13.969 -19.408 1.00 84.00 225 TYR A C 1
ATOM 1828 O O . TYR A 1 225 ? 14.410 14.932 -18.899 1.00 84.00 225 TYR A O 1
ATOM 1836 N N . SER A 1 226 ? 15.004 12.772 -18.821 1.00 85.31 226 SER A N 1
ATOM 1837 C CA . SER A 1 226 ? 14.290 12.465 -17.590 1.00 85.31 226 SER A CA 1
ATOM 1838 C C . SER A 1 226 ? 14.876 13.227 -16.399 1.00 85.31 226 SER A C 1
ATOM 1840 O O . SER A 1 226 ? 16.053 13.106 -16.049 1.00 85.31 226 SER A O 1
ATOM 1842 N N . GLN A 1 227 ? 14.037 14.016 -15.724 1.00 75.50 227 GLN A N 1
ATOM 1843 C CA . GLN A 1 227 ? 14.465 14.771 -14.549 1.00 75.50 227 GLN A CA 1
ATOM 1844 C C . GLN A 1 227 ? 14.769 13.833 -13.373 1.00 75.50 227 GLN A C 1
ATOM 1846 O O . GLN A 1 227 ? 13.908 13.079 -12.915 1.00 75.50 227 GLN A O 1
ATOM 1851 N N . LYS A 1 228 ? 15.978 13.961 -12.807 1.00 65.62 228 LYS A N 1
ATOM 1852 C CA . LYS A 1 228 ? 16.476 13.110 -11.709 1.00 65.62 228 LYS A CA 1
ATOM 1853 C C . LYS A 1 228 ? 15.583 13.087 -10.465 1.00 65.62 228 LYS A C 1
ATOM 1855 O O . LYS A 1 228 ? 15.562 12.083 -9.769 1.00 65.62 228 LYS A O 1
ATOM 1860 N N . ARG A 1 229 ? 14.797 14.143 -10.216 1.00 63.56 229 ARG A N 1
ATOM 1861 C CA . ARG A 1 229 ? 13.856 14.226 -9.080 1.00 63.56 229 ARG A CA 1
ATOM 1862 C C . ARG A 1 229 ? 12.797 13.114 -9.088 1.00 63.56 229 ARG A C 1
ATOM 1864 O O . ARG A 1 229 ? 12.284 12.760 -8.030 1.00 63.56 229 ARG A O 1
ATOM 1871 N N . PHE A 1 230 ? 12.464 12.573 -10.258 1.00 58.88 230 PHE A N 1
ATOM 1872 C CA . PHE A 1 230 ? 11.474 11.503 -10.394 1.00 58.88 230 PHE A CA 1
ATOM 1873 C C . PHE A 1 230 ? 12.104 10.105 -10.415 1.00 58.88 230 PHE A C 1
ATOM 1875 O O . PHE A 1 230 ? 11.381 9.113 -10.362 1.00 58.88 230 PHE A O 1
ATOM 1882 N N . ILE A 1 231 ? 13.437 10.018 -10.434 1.00 57.22 231 ILE A N 1
ATOM 1883 C CA . ILE A 1 231 ? 14.175 8.759 -10.502 1.00 57.22 231 ILE A CA 1
ATOM 1884 C C . ILE A 1 231 ? 14.319 8.165 -9.094 1.00 57.22 231 ILE A C 1
ATOM 1886 O O . ILE A 1 231 ? 14.555 8.862 -8.108 1.00 57.22 231 ILE A O 1
ATOM 1890 N N . PHE A 1 232 ? 14.160 6.845 -9.014 1.00 54.12 232 PHE A N 1
ATOM 1891 C CA . PHE A 1 232 ? 14.350 5.994 -7.841 1.00 54.12 232 PHE A CA 1
ATOM 1892 C C . PHE A 1 232 ? 15.473 6.457 -6.884 1.00 54.12 232 PHE A C 1
ATOM 1894 O O . PHE A 1 232 ? 16.641 6.166 -7.117 1.00 54.12 232 PHE A O 1
ATOM 1901 N N . GLY A 1 233 ? 15.113 7.041 -5.736 1.00 49.97 233 GLY A N 1
ATOM 1902 C CA . GLY A 1 233 ? 16.006 7.140 -4.574 1.00 49.97 233 GLY A CA 1
ATOM 1903 C C . GLY A 1 233 ? 17.236 8.039 -4.733 1.00 49.97 233 GLY A C 1
ATOM 1904 O O . GLY A 1 233 ? 18.306 7.664 -4.265 1.00 49.97 233 GLY A O 1
ATOM 1905 N N . SER A 1 234 ? 17.110 9.229 -5.327 1.00 37.44 234 SER A N 1
ATOM 1906 C CA . SER A 1 234 ? 18.057 10.294 -4.986 1.00 37.44 234 SER A CA 1
ATOM 1907 C C . SER A 1 234 ? 17.694 10.829 -3.602 1.00 37.44 234 SER A C 1
ATOM 1909 O O . SER A 1 234 ? 16.746 11.606 -3.463 1.00 37.44 234 SER A O 1
ATOM 1911 N N . ASP A 1 235 ? 18.424 10.369 -2.589 1.00 39.47 235 ASP A N 1
ATOM 1912 C CA . ASP A 1 235 ? 18.518 11.030 -1.295 1.00 39.47 235 ASP A CA 1
ATOM 1913 C C . ASP A 1 235 ? 18.532 12.554 -1.476 1.00 39.47 235 ASP A C 1
ATOM 1915 O O . ASP A 1 235 ? 19.348 13.115 -2.209 1.00 39.47 235 ASP A O 1
ATOM 1919 N N . THR A 1 236 ? 17.642 13.248 -0.774 1.00 43.59 236 THR A N 1
ATOM 1920 C CA . THR A 1 236 ? 17.632 14.713 -0.689 1.00 43.59 236 THR A CA 1
ATOM 1921 C C . THR A 1 236 ? 18.740 15.250 0.225 1.00 43.59 236 THR A C 1
ATOM 1923 O O . THR A 1 236 ? 18.667 16.386 0.686 1.00 43.59 236 THR A O 1
ATOM 1926 N N . SER A 1 237 ? 19.796 14.478 0.485 1.00 35.91 237 SER A N 1
ATOM 1927 C CA . SER A 1 237 ? 20.973 14.910 1.239 1.00 35.91 237 SER A CA 1
ATOM 1928 C C . SER A 1 237 ? 21.962 15.686 0.363 1.00 35.91 237 SER A C 1
ATOM 1930 O O . SER A 1 237 ? 23.158 15.443 0.411 1.00 35.91 237 SER A O 1
ATOM 1932 N N . ASN A 1 238 ? 21.475 16.632 -0.448 1.00 32.84 238 ASN A N 1
ATOM 1933 C CA . ASN A 1 238 ? 22.255 17.774 -0.939 1.00 32.84 238 ASN A CA 1
ATOM 1934 C C . ASN A 1 238 ? 21.360 18.740 -1.726 1.00 32.84 238 ASN A C 1
ATOM 1936 O O . ASN A 1 238 ? 21.336 18.752 -2.953 1.00 32.84 238 ASN A O 1
ATOM 1940 N N . ILE A 1 239 ? 20.638 19.594 -1.002 1.00 38.53 239 ILE A N 1
ATOM 1941 C CA . ILE A 1 239 ? 20.341 20.945 -1.487 1.00 38.53 239 ILE A CA 1
ATOM 1942 C C . ILE A 1 239 ? 20.919 21.903 -0.445 1.00 38.53 239 ILE A C 1
ATOM 1944 O O . ILE A 1 239 ? 20.240 22.371 0.464 1.00 38.53 239 ILE A O 1
ATOM 1948 N N . LYS A 1 240 ? 22.231 22.113 -0.547 1.00 38.34 240 LYS A N 1
ATOM 1949 C CA . LYS A 1 240 ? 22.889 23.350 -0.129 1.00 38.34 240 LYS A CA 1
ATOM 1950 C C . LYS A 1 240 ? 23.347 24.052 -1.405 1.00 38.34 240 LYS A C 1
ATOM 1952 O O . LYS A 1 240 ? 23.817 23.373 -2.315 1.00 38.34 240 LYS A O 1
ATOM 1957 N N . HIS A 1 241 ? 23.246 25.382 -1.391 1.00 33.06 241 HIS A N 1
ATOM 1958 C CA . HIS A 1 241 ? 23.508 26.340 -2.476 1.00 33.06 241 HIS A CA 1
ATOM 1959 C C . HIS A 1 241 ? 22.343 26.396 -3.479 1.00 33.06 241 HIS A C 1
ATOM 1961 O O . HIS A 1 241 ? 22.104 25.445 -4.213 1.00 33.06 241 HIS A O 1
ATOM 1967 N N . PHE A 1 242 ? 21.507 27.435 -3.496 1.00 35.38 242 PHE A N 1
ATOM 1968 C CA . PHE A 1 242 ? 21.761 28.872 -3.334 1.00 35.38 242 PHE A CA 1
ATOM 1969 C C . PHE A 1 242 ? 20.846 29.532 -2.299 1.00 35.38 242 PHE A C 1
ATOM 1971 O O . PHE A 1 242 ? 19.691 29.072 -2.160 1.00 35.38 242 PHE A O 1
#

Radius of gyration: 32.33 Å; Cα contacts (8 Å, |Δi|>4): 128; chains: 1; bounding box: 79×80×75 Å

Nearest PDB structures (foldseek):
  3ods-assembly1_A  TM=8.951E-01  e=6.846E-10  Homo sapiens
  4h3h-assembly1_A  TM=8.546E-01  e=3.300E-10  Homo sapiens
  3o2t-assembly1_A  TM=8.940E-01  e=2.311E-09  Homo sapiens
  6npw-assembly1_C  TM=9.168E-01  e=7.075E-09  Drosophila melanogaster
  3gs3-assembly1_A-2  TM=9.592E-01  e=3.357E-08  Drosophila melanogaster

Solvent-accessible surface area (backbone atoms only — not comparable to full-atom values): 15823 Å² total; per-residue (Å²): 136,89,88,87,84,85,93,85,84,89,84,90,82,91,87,85,83,89,84,92,84,88,88,81,90,82,89,80,90,84,84,86,89,82,90,87,83,90,90,88,83,89,85,82,82,87,82,90,80,92,75,79,95,75,80,61,78,72,67,75,78,71,72,90,87,70,83,84,75,46,56,67,57,49,51,51,50,50,52,48,47,58,49,50,56,56,31,66,75,74,38,68,82,52,45,69,72,47,45,59,64,51,51,63,40,62,75,48,91,50,60,66,54,28,38,45,35,52,52,51,53,41,56,49,31,74,75,41,61,86,48,40,68,82,43,51,69,56,49,51,55,41,49,71,41,94,46,66,70,30,22,47,49,36,53,56,42,47,52,58,46,53,58,52,49,54,54,52,61,75,67,46,92,69,85,50,73,62,57,52,51,36,50,52,52,50,51,52,43,49,53,56,45,57,63,37,55,76,44,89,50,62,72,47,22,56,50,31,53,55,36,51,53,49,50,52,58,71,74,48,90,80,59,98,82,55,62,65,90,76,46,91,81,68,72,80,87,74,83,75,87,134

pLDDT: mean 70.27, std 27.29, range [26.44, 98.75]